Protein AF-A0A173XKR9-F1 (afdb_monomer_lite)

Structure (mmCIF, N/CA/C/O backbone):
data_AF-A0A173XKR9-F1
#
_entry.id   AF-A0A173XKR9-F1
#
loop_
_atom_site.group_PDB
_atom_site.id
_atom_site.type_symbol
_atom_site.label_atom_id
_atom_site.label_alt_id
_atom_site.label_comp_id
_atom_site.label_asym_id
_atom_site.label_entity_id
_atom_site.label_seq_id
_atom_site.pdbx_PDB_ins_code
_atom_site.Cartn_x
_atom_site.Cartn_y
_atom_site.Cartn_z
_atom_site.occupancy
_atom_site.B_iso_or_equiv
_atom_site.auth_seq_id
_atom_site.auth_comp_id
_atom_site.auth_asym_id
_atom_site.auth_atom_id
_atom_site.pdbx_PDB_model_num
ATOM 1 N N . MET A 1 1 ? 8.649 5.510 -41.076 1.00 36.22 1 MET A N 1
ATOM 2 C CA . MET A 1 1 ? 8.050 5.264 -39.753 1.00 36.22 1 MET A CA 1
ATOM 3 C C . MET A 1 1 ? 8.852 4.146 -39.130 1.00 36.22 1 MET A C 1
ATOM 5 O O . MET A 1 1 ? 8.769 3.023 -39.607 1.00 36.22 1 MET A O 1
ATOM 9 N N . MET A 1 2 ? 9.740 4.471 -38.193 1.00 31.41 2 MET A N 1
ATOM 10 C CA . MET A 1 2 ? 10.302 3.450 -37.314 1.00 31.41 2 MET A CA 1
ATOM 11 C C . MET A 1 2 ? 9.178 3.119 -36.336 1.00 31.41 2 MET A C 1
ATOM 13 O O . MET A 1 2 ? 8.711 4.015 -35.643 1.00 31.41 2 MET A O 1
ATOM 17 N N . ASN A 1 3 ? 8.674 1.884 -36.367 1.00 40.78 3 ASN A N 1
ATOM 18 C CA . ASN A 1 3 ? 7.886 1.379 -35.250 1.00 40.78 3 ASN A CA 1
ATOM 19 C C . ASN A 1 3 ? 8.859 1.315 -34.075 1.00 40.78 3 ASN A C 1
ATOM 21 O O . ASN A 1 3 ? 9.697 0.413 -34.029 1.00 40.78 3 ASN A O 1
ATOM 25 N N . GLU A 1 4 ? 8.803 2.293 -33.178 1.00 40.09 4 GLU A N 1
ATOM 26 C CA . GLU A 1 4 ? 9.349 2.098 -31.844 1.00 40.09 4 GLU A CA 1
ATOM 27 C C . GLU A 1 4 ? 8.566 0.939 -31.233 1.00 40.09 4 GLU A C 1
ATOM 29 O O . GLU A 1 4 ? 7.355 1.009 -31.030 1.00 40.09 4 GLU A O 1
ATOM 34 N N . VAL A 1 5 ? 9.245 -0.190 -31.048 1.00 48.03 5 VAL A N 1
ATOM 35 C CA . VAL A 1 5 ? 8.707 -1.286 -30.254 1.00 48.03 5 VAL A CA 1
ATOM 36 C C . VAL A 1 5 ? 8.812 -0.818 -28.810 1.00 48.03 5 VAL A C 1
ATOM 38 O O . VAL A 1 5 ? 9.852 -0.992 -28.179 1.00 48.03 5 VAL A O 1
ATOM 41 N N . VAL A 1 6 ? 7.765 -0.161 -28.313 1.00 56.44 6 VAL A N 1
ATOM 42 C CA . VAL A 1 6 ? 7.640 0.144 -26.887 1.00 56.44 6 VAL A CA 1
ATOM 43 C C . VAL A 1 6 ? 7.375 -1.186 -26.187 1.00 56.44 6 VAL A C 1
ATOM 45 O O . VAL A 1 6 ? 6.315 -1.792 -26.340 1.00 56.44 6 VAL A O 1
ATOM 48 N N . MET A 1 7 ? 8.393 -1.707 -25.509 1.00 62.84 7 MET A N 1
ATOM 49 C CA . MET A 1 7 ? 8.281 -2.918 -24.703 1.00 62.84 7 MET A CA 1
ATOM 50 C C . MET A 1 7 ? 7.601 -2.551 -23.381 1.00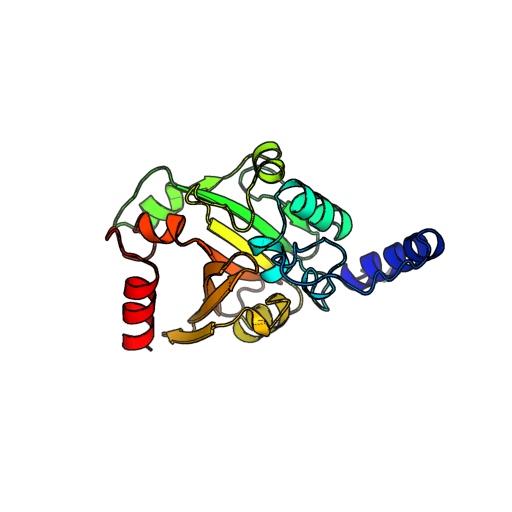 62.84 7 MET A C 1
ATOM 52 O O . MET A 1 7 ? 8.060 -1.642 -22.699 1.00 62.84 7 MET A O 1
ATOM 56 N N . SER A 1 8 ? 6.519 -3.249 -23.022 1.00 71.12 8 SER A N 1
ATOM 57 C CA . SER A 1 8 ? 5.878 -3.092 -21.706 1.00 71.12 8 SER A CA 1
ATOM 58 C C . SER A 1 8 ? 6.866 -3.425 -20.582 1.00 71.12 8 SER A C 1
ATOM 60 O O . SER A 1 8 ? 7.687 -4.335 -20.742 1.00 71.12 8 SER A O 1
ATOM 62 N N . ARG A 1 9 ? 6.763 -2.740 -19.433 1.00 79.25 9 ARG A N 1
ATOM 63 C CA . ARG A 1 9 ? 7.584 -3.017 -18.245 1.00 79.25 9 ARG A CA 1
ATOM 64 C C . ARG A 1 9 ? 7.489 -4.477 -17.815 1.00 79.25 9 ARG A C 1
ATOM 66 O O . ARG A 1 9 ? 8.519 -5.090 -17.563 1.00 79.25 9 ARG A O 1
ATOM 73 N N . ALA A 1 10 ? 6.299 -5.075 -17.856 1.00 74.38 10 ALA A N 1
ATOM 74 C CA . ALA A 1 10 ? 6.118 -6.498 -17.576 1.00 74.38 10 ALA A CA 1
ATOM 75 C C . ALA A 1 10 ? 6.938 -7.391 -18.526 1.00 74.38 10 ALA A C 1
ATOM 77 O O . ALA A 1 10 ? 7.599 -8.334 -18.093 1.00 74.38 10 ALA A O 1
ATOM 78 N N . ALA A 1 11 ? 6.972 -7.058 -19.821 1.00 69.12 11 ALA A N 1
ATOM 79 C CA . ALA A 1 11 ? 7.781 -7.781 -20.801 1.00 69.12 11 ALA A CA 1
ATOM 80 C C . ALA A 1 11 ? 9.292 -7.555 -20.597 1.00 69.12 11 ALA A C 1
ATOM 82 O O . ALA A 1 11 ? 10.078 -8.491 -20.763 1.00 69.12 11 ALA A O 1
ATOM 83 N N . PHE A 1 12 ? 9.698 -6.345 -20.202 1.00 73.38 12 PHE A N 1
ATOM 84 C CA . PHE A 1 12 ? 11.085 -6.014 -19.872 1.00 73.38 12 PHE A CA 1
ATOM 85 C C . PHE A 1 12 ? 11.568 -6.757 -18.618 1.00 73.38 12 PHE A C 1
ATOM 87 O O . PHE A 1 12 ? 12.592 -7.440 -18.672 1.00 73.38 12 PHE A O 1
ATOM 94 N N . VAL A 1 13 ? 10.804 -6.702 -17.523 1.00 71.38 13 VAL A N 1
ATOM 95 C CA . VAL A 1 13 ? 11.096 -7.402 -16.263 1.00 71.38 13 VAL A CA 1
ATOM 96 C C . VAL A 1 13 ? 11.124 -8.911 -16.483 1.00 71.38 13 VAL A C 1
ATOM 98 O O . VAL A 1 13 ? 12.066 -9.570 -16.047 1.00 71.38 13 VAL A O 1
ATOM 101 N N . ALA A 1 14 ? 10.154 -9.476 -17.208 1.00 67.88 14 ALA A N 1
ATOM 102 C CA . ALA A 1 14 ? 10.160 -10.900 -17.535 1.00 67.88 14 ALA A CA 1
ATOM 103 C C . ALA A 1 14 ? 11.400 -11.287 -18.365 1.00 67.88 14 ALA A C 1
ATOM 105 O O . ALA A 1 14 ? 12.027 -12.315 -18.102 1.00 67.88 14 ALA A O 1
ATOM 106 N N . GLY A 1 15 ? 11.804 -10.447 -19.326 1.00 57.34 15 GLY A N 1
ATOM 107 C CA . GLY A 1 15 ? 13.015 -10.640 -20.127 1.00 57.34 15 GLY A CA 1
ATOM 108 C C . GLY A 1 15 ? 14.312 -10.571 -19.310 1.00 57.34 15 GLY A C 1
ATOM 109 O O . GLY A 1 15 ? 15.216 -11.381 -19.526 1.00 57.34 15 GLY A O 1
ATOM 110 N N . ALA A 1 16 ? 14.393 -9.657 -18.339 1.00 58.75 16 ALA A N 1
ATOM 111 C CA . ALA A 1 16 ? 15.520 -9.535 -17.414 1.00 58.75 16 ALA A CA 1
ATOM 112 C C . ALA A 1 16 ? 15.564 -10.690 -16.392 1.00 58.75 16 ALA A C 1
ATOM 114 O O . ALA A 1 16 ? 16.631 -11.250 -16.124 1.00 58.75 16 ALA A O 1
ATOM 115 N N . GLY A 1 17 ? 14.402 -11.110 -15.882 1.00 46.75 17 GLY A N 1
ATOM 116 C CA . GLY A 1 17 ? 14.249 -12.203 -14.921 1.00 46.75 17 GLY A CA 1
ATOM 117 C C . GLY A 1 17 ? 14.688 -13.562 -15.471 1.00 46.75 17 GLY A C 1
ATOM 118 O O . GLY A 1 17 ? 15.328 -14.336 -14.758 1.00 46.75 17 GLY A O 1
ATOM 119 N N . VAL A 1 18 ? 14.463 -13.833 -16.763 1.00 46.69 18 VAL A N 1
ATOM 120 C CA . VAL A 1 18 ? 14.951 -15.063 -17.422 1.00 46.69 18 VAL A CA 1
ATOM 121 C C . VAL A 1 18 ? 16.486 -15.142 -17.425 1.00 46.69 18 VAL A C 1
ATOM 123 O O . VAL A 1 18 ? 17.038 -16.240 -17.331 1.00 46.69 18 VAL A O 1
ATOM 126 N N . LEU A 1 19 ? 17.193 -14.007 -17.464 1.00 38.91 19 LEU A N 1
ATOM 127 C CA . LEU A 1 19 ? 18.658 -13.989 -17.391 1.00 38.91 19 LEU A CA 1
ATOM 128 C C . LEU A 1 19 ? 19.179 -14.211 -15.958 1.00 38.91 19 LEU A C 1
ATOM 130 O O . LEU A 1 19 ? 20.220 -14.842 -15.778 1.00 38.91 19 LEU A O 1
ATOM 134 N N . ALA A 1 20 ? 18.448 -13.744 -14.940 1.00 39.53 20 ALA A N 1
ATOM 135 C CA . ALA A 1 20 ? 18.814 -13.900 -13.529 1.00 39.53 20 ALA A CA 1
ATOM 136 C C . ALA A 1 20 ? 18.472 -15.296 -12.963 1.00 39.53 20 ALA A C 1
ATOM 138 O O . ALA A 1 20 ? 19.262 -15.874 -12.209 1.00 39.53 20 ALA A O 1
ATOM 139 N N . CYS A 1 21 ? 17.352 -15.901 -13.380 1.00 35.34 21 CYS A N 1
ATOM 140 C CA . CYS A 1 21 ? 16.956 -17.254 -12.963 1.00 35.34 21 CYS A CA 1
ATOM 141 C C . CYS A 1 21 ? 17.904 -18.362 -13.457 1.00 35.34 21 CYS A C 1
ATOM 143 O O . CYS A 1 21 ? 17.899 -19.455 -12.898 1.00 35.34 21 CYS A O 1
ATOM 145 N N . ALA A 1 22 ? 18.756 -18.098 -14.454 1.00 37.00 22 ALA A N 1
ATOM 146 C CA . ALA A 1 22 ? 19.793 -19.041 -14.877 1.00 37.00 22 ALA A CA 1
ATOM 147 C C . ALA A 1 22 ? 20.989 -19.129 -13.898 1.00 37.00 22 ALA A C 1
ATOM 149 O O . ALA A 1 22 ? 21.800 -20.047 -14.020 1.00 37.00 22 ALA A O 1
ATOM 150 N N . LEU A 1 23 ? 21.108 -18.209 -12.927 1.00 41.97 23 LEU A N 1
ATOM 151 C CA . LEU A 1 23 ? 22.227 -18.144 -11.971 1.00 41.97 23 LEU A CA 1
ATOM 152 C C . LEU A 1 23 ? 21.828 -18.437 -10.514 1.00 41.97 23 LEU A C 1
ATOM 154 O O . LEU A 1 23 ? 22.684 -18.835 -9.723 1.00 41.97 23 LEU A O 1
ATOM 158 N N . ALA A 1 24 ? 20.551 -18.295 -10.151 1.00 40.56 24 ALA A N 1
ATOM 159 C CA . ALA A 1 24 ? 20.056 -18.605 -8.812 1.00 40.56 24 ALA A CA 1
ATOM 160 C C . ALA A 1 24 ? 19.523 -20.045 -8.756 1.00 40.56 24 ALA A C 1
ATOM 162 O O . ALA A 1 24 ? 18.395 -20.335 -9.151 1.00 40.56 24 ALA A O 1
ATOM 163 N N . GLY A 1 25 ? 20.364 -20.968 -8.284 1.00 30.12 25 GLY A N 1
ATOM 164 C CA . GLY A 1 25 ? 19.987 -22.358 -8.057 1.00 30.12 25 GLY A CA 1
ATOM 165 C C . GLY A 1 25 ? 18.738 -22.481 -7.181 1.00 30.12 25 GLY A C 1
ATOM 166 O O . GLY A 1 25 ? 18.627 -21.851 -6.132 1.00 30.12 25 GLY A O 1
ATOM 167 N N . CYS A 1 26 ? 17.805 -23.325 -7.617 1.00 39.50 26 CYS A N 1
ATOM 168 C CA . CYS A 1 26 ? 16.636 -23.715 -6.848 1.00 39.50 26 CYS A CA 1
ATOM 169 C C . CYS A 1 26 ? 17.058 -24.299 -5.491 1.00 39.50 26 CYS A C 1
ATOM 171 O O . CYS A 1 26 ? 17.612 -25.396 -5.429 1.00 39.50 26 CYS A O 1
ATOM 173 N N . SER A 1 27 ? 16.719 -23.624 -4.398 1.00 40.25 27 SER A N 1
ATOM 174 C CA . SER A 1 27 ? 16.631 -24.253 -3.081 1.00 40.25 27 SER A CA 1
ATOM 175 C C . SER A 1 27 ? 15.276 -23.929 -2.466 1.00 40.25 27 SER A C 1
ATOM 177 O O . SER A 1 27 ? 15.125 -22.972 -1.711 1.00 40.25 27 SER A O 1
ATOM 179 N N . GLY A 1 28 ? 14.279 -24.738 -2.826 1.00 38.25 28 GLY A N 1
ATOM 180 C CA . GLY A 1 28 ? 13.022 -24.817 -2.095 1.00 38.25 28 GLY A CA 1
ATOM 181 C C . GLY A 1 28 ? 13.279 -25.373 -0.695 1.00 38.25 28 GLY A C 1
ATOM 182 O O . GLY A 1 28 ? 13.688 -26.524 -0.546 1.00 38.25 28 GLY A O 1
ATOM 183 N N . GLY A 1 29 ? 13.054 -24.547 0.323 1.00 31.34 29 GLY A N 1
ATOM 184 C CA . GLY A 1 29 ? 13.022 -24.955 1.722 1.00 31.34 29 GLY A CA 1
ATOM 185 C C . GLY A 1 29 ? 11.590 -25.248 2.156 1.00 31.34 29 GLY A C 1
ATOM 186 O O . GLY A 1 29 ? 10.835 -24.336 2.471 1.00 31.34 29 GLY A O 1
ATOM 187 N N . LEU A 1 30 ? 11.222 -26.528 2.182 1.00 48.66 30 LEU A N 1
ATOM 188 C CA . LEU A 1 30 ? 10.079 -27.027 2.943 1.00 48.66 30 LEU A CA 1
ATOM 189 C C . LEU A 1 30 ? 10.446 -27.059 4.437 1.00 48.66 30 LEU A C 1
ATOM 191 O O . LEU A 1 30 ? 11.377 -27.769 4.813 1.00 48.66 30 LEU A O 1
ATOM 195 N N . GLY A 1 31 ? 9.655 -26.391 5.283 1.00 33.03 31 GLY A N 1
ATOM 196 C CA . GLY A 1 31 ? 9.443 -26.801 6.678 1.00 33.03 31 GLY A CA 1
ATOM 197 C C . GLY A 1 31 ? 9.739 -25.766 7.768 1.00 33.03 31 GLY A C 1
ATOM 198 O O . GLY A 1 31 ? 10.824 -25.200 7.828 1.00 33.03 31 GLY A O 1
ATOM 199 N N . GLY A 1 32 ? 8.795 -25.623 8.707 1.00 32.22 32 GLY A N 1
ATOM 200 C CA . GLY A 1 32 ? 9.049 -25.053 10.035 1.00 32.22 32 GLY A CA 1
ATOM 201 C C . GLY A 1 32 ? 7.826 -24.399 10.674 1.00 32.22 32 GLY A C 1
ATOM 202 O O . GLY A 1 32 ? 7.358 -23.375 10.206 1.00 32.22 32 GLY A O 1
ATOM 203 N N . ALA A 1 33 ? 7.304 -25.000 11.741 1.00 41.78 33 ALA A N 1
ATOM 204 C CA . ALA A 1 33 ? 6.083 -24.607 12.433 1.00 41.78 33 ALA A CA 1
ATOM 205 C C . ALA A 1 33 ? 6.243 -23.353 13.321 1.00 41.78 33 ALA A C 1
ATOM 207 O O . ALA A 1 33 ? 7.245 -23.210 14.016 1.00 41.78 33 ALA A O 1
ATOM 208 N N . GLY A 1 34 ? 5.195 -22.522 13.375 1.00 39.72 34 GLY A N 1
ATOM 209 C CA . GLY A 1 34 ? 4.884 -21.655 14.522 1.00 39.72 34 GLY A CA 1
ATOM 210 C C . GLY A 1 34 ? 5.524 -20.263 14.586 1.00 39.72 34 GLY A C 1
ATOM 211 O O . GLY A 1 34 ? 5.301 -19.575 15.577 1.00 39.72 34 GLY A O 1
ATOM 212 N N . GLY A 1 35 ? 6.277 -19.832 13.573 1.00 48.00 35 GLY A N 1
ATOM 213 C CA . GLY A 1 35 ? 6.663 -18.425 13.401 1.00 48.00 35 GLY A CA 1
ATOM 214 C C . GLY A 1 35 ? 5.754 -17.752 12.376 1.00 48.00 35 GLY A C 1
ATOM 215 O O . GLY A 1 35 ? 5.395 -18.393 11.387 1.00 48.00 35 GLY A O 1
ATOM 216 N N . ALA A 1 36 ? 5.367 -16.492 12.598 1.00 60.56 36 ALA A N 1
ATOM 217 C CA . ALA A 1 36 ? 4.697 -15.710 11.561 1.00 60.56 36 ALA A CA 1
ATOM 218 C C . ALA A 1 36 ? 5.574 -15.723 10.297 1.00 60.56 36 ALA A C 1
ATOM 220 O O . ALA A 1 36 ? 6.790 -15.525 10.375 1.00 60.56 36 ALA A O 1
ATOM 221 N N . LYS A 1 37 ? 4.980 -16.046 9.144 1.00 79.31 37 LYS A N 1
ATOM 222 C CA . LYS A 1 37 ? 5.697 -16.051 7.866 1.00 79.31 37 LYS A CA 1
ATOM 223 C C . LYS A 1 37 ? 6.196 -14.622 7.623 1.00 79.31 37 LYS A C 1
ATOM 225 O O . LYS A 1 37 ? 5.374 -13.723 7.524 1.00 79.31 37 LYS A O 1
ATOM 230 N N . LYS A 1 38 ? 7.513 -14.405 7.522 1.00 88.12 38 LYS A N 1
ATOM 231 C CA . LYS A 1 38 ? 8.052 -13.123 7.038 1.00 88.12 38 LYS A CA 1
ATOM 232 C C . LYS A 1 38 ? 7.908 -13.091 5.514 1.00 88.12 38 LYS A C 1
ATOM 234 O O . LYS A 1 38 ? 8.288 -14.067 4.860 1.00 88.12 38 LYS A O 1
ATOM 239 N N . ALA A 1 39 ? 7.361 -12.010 4.964 1.00 93.38 39 ALA A N 1
ATOM 240 C CA . ALA A 1 39 ? 7.338 -11.818 3.519 1.00 93.38 39 ALA A CA 1
ATOM 241 C C . ALA A 1 39 ? 8.756 -11.592 2.981 1.00 93.38 39 ALA A C 1
ATOM 243 O O . ALA A 1 39 ? 9.650 -11.130 3.690 1.00 93.38 39 ALA A O 1
ATOM 244 N N . THR A 1 40 ? 8.967 -11.940 1.716 1.00 95.06 40 THR A N 1
ATOM 245 C CA . THR A 1 40 ? 10.222 -11.655 1.011 1.00 95.06 40 THR A CA 1
ATOM 246 C C . THR A 1 40 ? 9.906 -11.198 -0.402 1.00 95.06 40 THR A C 1
ATOM 248 O O . THR A 1 40 ? 8.883 -11.590 -0.953 1.00 95.06 40 THR A O 1
ATOM 251 N N . THR A 1 41 ? 10.814 -10.464 -1.046 1.00 95.06 41 THR A N 1
ATOM 252 C CA . THR A 1 41 ? 10.632 -10.017 -2.445 1.00 95.06 41 THR A CA 1
ATOM 253 C C . THR A 1 41 ? 10.475 -11.157 -3.462 1.00 95.06 41 THR A C 1
ATOM 255 O O . THR A 1 41 ? 10.277 -10.893 -4.641 1.00 95.06 41 THR A O 1
ATOM 258 N N . ALA A 1 42 ? 10.688 -12.411 -3.051 1.00 92.94 42 ALA A N 1
ATOM 259 C CA . ALA A 1 42 ? 10.501 -13.595 -3.885 1.00 92.94 42 ALA A CA 1
ATOM 260 C C . ALA A 1 42 ? 9.083 -14.181 -3.778 1.00 92.94 42 ALA A C 1
ATOM 262 O O . ALA A 1 42 ? 8.754 -15.102 -4.527 1.00 92.94 42 ALA A O 1
ATOM 263 N N . ASP A 1 43 ? 8.254 -13.693 -2.849 1.00 94.19 43 ASP A N 1
ATOM 264 C CA . ASP A 1 43 ? 6.851 -14.084 -2.778 1.00 94.19 43 ASP A CA 1
ATOM 265 C C . ASP A 1 43 ? 6.141 -13.647 -4.065 1.00 94.19 43 ASP A C 1
ATOM 267 O O . ASP A 1 43 ? 6.190 -12.482 -4.453 1.00 94.19 43 ASP A O 1
ATOM 271 N N . ALA A 1 44 ? 5.429 -14.579 -4.704 1.00 94.19 44 ALA A N 1
ATOM 272 C CA . ALA A 1 44 ? 4.658 -14.290 -5.916 1.00 94.19 44 ALA A CA 1
ATOM 273 C C . ALA A 1 44 ? 3.591 -13.205 -5.693 1.00 94.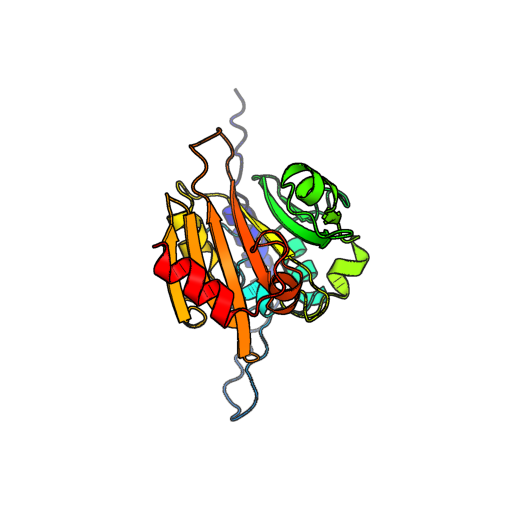19 44 ALA A C 1
ATOM 275 O O . ALA A 1 44 ? 3.221 -12.512 -6.627 1.00 94.19 44 ALA A O 1
ATOM 276 N N . ALA A 1 45 ? 3.137 -13.036 -4.449 1.00 96.88 45 ALA A N 1
ATOM 277 C CA . ALA A 1 45 ? 2.181 -12.008 -4.071 1.00 96.88 45 ALA A CA 1
ATOM 278 C C . ALA A 1 45 ? 2.764 -10.586 -4.097 1.00 96.88 45 ALA A C 1
ATOM 280 O O . ALA A 1 45 ? 1.994 -9.643 -3.990 1.00 96.88 45 ALA A O 1
ATOM 281 N N . CYS A 1 46 ? 4.086 -10.394 -4.207 1.00 97.62 46 CYS A N 1
ATOM 282 C CA . CYS A 1 46 ? 4.706 -9.065 -4.159 1.00 97.62 46 CYS A CA 1
ATOM 283 C C . CYS A 1 46 ? 4.587 -8.255 -5.460 1.00 97.62 46 CYS A C 1
ATOM 285 O O . CYS A 1 46 ? 4.830 -7.048 -5.438 1.00 97.62 46 CYS A O 1
ATOM 287 N N . VAL A 1 47 ? 4.270 -8.905 -6.581 1.00 96.62 47 VAL A N 1
ATOM 288 C CA . VAL A 1 47 ? 4.209 -8.282 -7.909 1.00 96.62 47 VAL A CA 1
ATOM 289 C C . VAL A 1 47 ? 3.001 -8.831 -8.659 1.00 96.62 47 VAL A C 1
ATOM 291 O O . VAL A 1 47 ? 2.785 -10.041 -8.647 1.00 96.62 47 VAL A O 1
ATOM 294 N N . ASP A 1 48 ? 2.220 -7.962 -9.296 1.00 95.25 48 ASP A N 1
ATOM 295 C CA . ASP A 1 48 ? 1.059 -8.373 -10.090 1.00 95.25 48 ASP A CA 1
ATOM 296 C C . ASP A 1 48 ? 1.429 -8.778 -11.534 1.00 95.25 48 ASP A C 1
ATOM 298 O O . ASP A 1 48 ? 2.583 -8.698 -11.967 1.00 95.25 48 ASP A O 1
ATOM 302 N N . ASP A 1 49 ? 0.430 -9.202 -12.312 1.00 92.12 49 ASP A N 1
ATOM 303 C CA . ASP A 1 49 ? 0.615 -9.625 -13.709 1.00 92.12 49 ASP A CA 1
ATOM 304 C C . ASP A 1 49 ? 1.105 -8.489 -14.639 1.00 92.12 49 ASP A C 1
ATOM 306 O O . ASP A 1 49 ? 1.656 -8.755 -15.711 1.00 92.12 49 ASP A O 1
ATOM 310 N N . ASN A 1 50 ? 0.944 -7.229 -14.223 1.00 91.81 50 ASN A N 1
ATOM 311 C CA . ASN A 1 50 ? 1.389 -6.024 -14.924 1.00 91.81 50 ASN A CA 1
ATOM 312 C C . ASN A 1 50 ? 2.752 -5.512 -14.409 1.00 91.81 50 ASN A C 1
ATOM 314 O O . ASN A 1 50 ? 3.211 -4.438 -14.806 1.00 91.81 50 ASN A O 1
ATOM 318 N N . ALA A 1 51 ? 3.434 -6.295 -13.568 1.00 93.12 51 ALA A N 1
ATOM 319 C CA . ALA A 1 51 ? 4.691 -5.944 -12.917 1.00 93.12 51 ALA A CA 1
ATOM 320 C C . ALA A 1 51 ? 4.610 -4.725 -11.979 1.00 93.12 51 ALA A C 1
ATOM 322 O O . ALA A 1 51 ? 5.630 -4.082 -11.723 1.00 93.12 51 ALA A O 1
ATOM 323 N N . ASN A 1 52 ? 3.421 -4.389 -11.472 1.00 95.56 52 ASN A N 1
ATOM 324 C CA . ASN A 1 52 ? 3.277 -3.424 -10.386 1.00 95.56 52 ASN A CA 1
ATOM 325 C C . ASN A 1 52 ? 3.659 -4.077 -9.055 1.00 95.56 52 ASN A C 1
ATOM 327 O O . ASN A 1 52 ? 3.380 -5.257 -8.826 1.00 95.56 52 ASN A O 1
ATOM 331 N N . VAL A 1 53 ? 4.256 -3.300 -8.151 1.00 97.19 53 VAL A N 1
ATOM 332 C CA . VAL A 1 53 ? 4.353 -3.685 -6.734 1.00 97.19 53 VAL A CA 1
ATOM 333 C C . VAL A 1 53 ? 2.942 -3.748 -6.141 1.00 97.19 53 VAL A C 1
ATOM 335 O O . VAL A 1 53 ? 2.093 -2.936 -6.490 1.00 97.19 53 VAL A O 1
ATOM 338 N N . THR A 1 54 ? 2.673 -4.721 -5.271 1.00 98.00 54 THR A N 1
ATOM 339 C CA . THR A 1 54 ? 1.330 -4.972 -4.717 1.00 98.00 54 THR A CA 1
ATOM 340 C C . THR A 1 54 ? 1.129 -4.385 -3.319 1.00 98.00 54 THR A C 1
ATOM 342 O O . THR A 1 54 ? 2.085 -4.098 -2.595 1.00 98.00 54 THR A O 1
ATOM 345 N N . VAL A 1 55 ? -0.129 -4.323 -2.876 1.00 98.00 55 VAL A N 1
ATOM 346 C CA . VAL A 1 55 ? -0.504 -4.036 -1.482 1.00 98.00 55 VAL A CA 1
ATOM 347 C C . VAL A 1 55 ? 0.143 -5.042 -0.526 1.00 98.00 55 VAL A C 1
ATOM 349 O O . VAL A 1 55 ? 0.689 -4.642 0.499 1.00 98.00 55 VAL A O 1
ATOM 352 N N . TYR A 1 56 ? 0.158 -6.338 -0.871 1.00 98.25 56 TYR A N 1
ATOM 353 C CA . TYR A 1 56 ? 0.847 -7.358 -0.071 1.00 98.25 56 TYR A CA 1
ATOM 354 C C . TYR A 1 56 ? 2.328 -7.017 0.147 1.00 98.25 56 TYR A C 1
ATOM 356 O O . TYR A 1 56 ? 2.821 -7.182 1.262 1.00 98.25 56 TYR A O 1
ATOM 364 N N . ALA A 1 57 ? 3.044 -6.550 -0.881 1.00 98.12 57 ALA A N 1
ATOM 365 C CA . ALA A 1 57 ? 4.433 -6.126 -0.724 1.00 98.12 57 ALA A CA 1
ATOM 366 C C . ALA A 1 57 ? 4.547 -4.911 0.202 1.00 98.12 57 ALA A C 1
ATOM 368 O O . ALA A 1 57 ? 5.338 -4.949 1.142 1.00 98.12 57 ALA A O 1
ATOM 369 N N . ALA A 1 58 ? 3.734 -3.877 -0.031 1.00 97.50 58 ALA A N 1
ATOM 370 C CA . ALA A 1 58 ? 3.783 -2.629 0.725 1.00 97.50 58 ALA A CA 1
ATOM 371 C C . ALA A 1 58 ? 3.546 -2.828 2.232 1.00 97.50 58 ALA A C 1
ATOM 373 O O . ALA A 1 58 ? 4.220 -2.196 3.041 1.00 97.50 58 ALA A O 1
ATOM 374 N N . ILE A 1 59 ? 2.632 -3.726 2.621 1.00 97.19 59 ILE A N 1
ATOM 375 C CA . ILE A 1 59 ? 2.286 -3.933 4.039 1.00 97.19 59 ILE A CA 1
ATOM 376 C C . ILE A 1 59 ? 3.135 -4.995 4.752 1.00 97.19 59 ILE A C 1
ATOM 378 O O . ILE A 1 59 ? 3.070 -5.084 5.972 1.00 97.19 59 ILE A O 1
ATOM 382 N N . ASN A 1 60 ? 3.897 -5.831 4.032 1.00 97.31 60 ASN A N 1
ATOM 383 C CA . ASN A 1 60 ? 4.629 -6.951 4.648 1.00 97.31 60 ASN A CA 1
ATOM 384 C C . ASN A 1 60 ? 6.153 -6.914 4.464 1.00 97.31 60 ASN A C 1
ATOM 386 O O . ASN A 1 60 ? 6.854 -7.619 5.195 1.00 97.31 60 ASN A O 1
ATOM 390 N N . LEU A 1 61 ? 6.677 -6.182 3.479 1.00 97.25 61 LEU A N 1
ATOM 391 C CA . LEU A 1 61 ? 8.121 -6.019 3.312 1.00 97.25 61 LEU A CA 1
ATOM 392 C C . LEU A 1 61 ? 8.625 -4.880 4.192 1.00 97.25 61 LEU A C 1
ATOM 394 O O . LEU A 1 61 ? 7.960 -3.858 4.321 1.00 97.25 61 LEU A O 1
ATOM 398 N N . ASP A 1 62 ? 9.819 -5.054 4.755 1.00 95.38 62 ASP A N 1
ATOM 399 C CA . ASP A 1 62 ? 10.557 -3.922 5.312 1.00 95.38 62 ASP A CA 1
ATOM 400 C C . ASP A 1 62 ? 11.014 -2.975 4.189 1.00 95.38 62 ASP A C 1
ATOM 402 O O . ASP A 1 62 ? 11.074 -3.353 3.014 1.00 95.38 62 ASP A O 1
ATOM 406 N N . GLY A 1 63 ? 11.319 -1.732 4.553 1.00 95.69 63 GLY A N 1
ATOM 407 C CA . GLY A 1 63 ? 11.635 -0.650 3.629 1.00 95.69 63 GLY A CA 1
ATOM 408 C C . GLY A 1 63 ? 12.775 -0.981 2.671 1.00 95.69 63 GLY A C 1
ATOM 409 O O . GLY A 1 63 ? 12.658 -0.796 1.459 1.00 95.69 63 GLY A O 1
ATOM 410 N N . ALA A 1 64 ? 13.855 -1.571 3.185 1.00 96.50 64 ALA A N 1
ATOM 411 C CA . ALA A 1 64 ? 14.988 -2.001 2.373 1.00 96.50 64 ALA A CA 1
ATOM 412 C C . ALA A 1 64 ? 14.596 -3.063 1.325 1.00 96.50 64 ALA A C 1
ATOM 414 O O . ALA A 1 64 ? 15.000 -2.966 0.160 1.00 96.50 64 ALA A O 1
ATOM 415 N N . ASP A 1 65 ? 13.797 -4.069 1.698 1.00 97.75 65 ASP A N 1
ATOM 416 C CA . ASP A 1 65 ? 13.297 -5.067 0.751 1.00 97.75 65 ASP A CA 1
ATOM 417 C C . ASP A 1 65 ? 12.269 -4.486 -0.231 1.00 97.75 65 ASP A C 1
ATOM 419 O O . ASP A 1 65 ? 12.282 -4.863 -1.408 1.00 97.75 65 ASP A O 1
ATOM 423 N N . LEU A 1 66 ? 11.428 -3.542 0.199 1.00 97.81 66 LEU A N 1
ATOM 424 C CA . LEU A 1 66 ? 10.485 -2.832 -0.666 1.00 97.81 66 LEU A CA 1
ATOM 425 C C . LEU A 1 66 ? 11.220 -1.993 -1.723 1.00 97.81 66 LEU A C 1
ATOM 427 O O . LEU A 1 66 ? 10.943 -2.129 -2.914 1.00 97.81 66 LEU A O 1
ATOM 431 N N . VAL A 1 67 ? 12.219 -1.200 -1.326 1.00 97.69 67 VAL A N 1
ATOM 432 C CA . VAL A 1 67 ? 13.068 -0.416 -2.242 1.00 97.69 67 VAL A CA 1
ATOM 433 C C . VAL A 1 67 ? 13.826 -1.329 -3.205 1.00 97.69 67 VAL A C 1
ATOM 435 O O . VAL A 1 67 ? 13.924 -1.048 -4.404 1.00 97.69 67 VAL A O 1
ATOM 438 N N . ARG A 1 68 ? 14.339 -2.465 -2.720 1.00 97.31 68 ARG A N 1
ATOM 439 C CA . ARG A 1 68 ? 14.989 -3.467 -3.573 1.00 97.31 68 ARG A CA 1
ATOM 440 C C . ARG A 1 68 ? 14.023 -4.049 -4.604 1.00 97.31 68 ARG A C 1
ATOM 442 O O . ARG A 1 68 ? 14.423 -4.245 -5.754 1.00 97.31 68 ARG A O 1
ATOM 449 N N . LEU A 1 69 ? 12.780 -4.326 -4.212 1.00 97.62 69 LEU A N 1
ATOM 450 C CA . LEU A 1 69 ? 11.737 -4.794 -5.120 1.00 97.62 69 LEU A CA 1
ATOM 451 C C . LEU A 1 69 ? 11.391 -3.731 -6.168 1.00 97.62 69 LEU A C 1
ATOM 453 O O . LEU A 1 69 ? 11.392 -4.055 -7.352 1.00 97.62 69 LEU A O 1
ATOM 457 N N . LEU A 1 70 ? 11.172 -2.480 -5.756 1.00 97.31 70 LEU A N 1
ATOM 458 C CA . LEU A 1 70 ? 10.893 -1.345 -6.644 1.00 97.31 70 LEU A CA 1
ATOM 459 C C . LEU A 1 70 ? 11.974 -1.211 -7.727 1.00 97.31 70 LEU A C 1
ATOM 461 O O . LEU A 1 70 ? 11.673 -1.250 -8.921 1.00 97.31 70 LEU A O 1
ATOM 465 N N . LYS A 1 71 ? 13.251 -1.181 -7.325 1.00 95.75 71 LYS A N 1
ATOM 466 C CA . LYS A 1 71 ? 14.395 -1.125 -8.254 1.00 95.75 71 LYS A CA 1
ATOM 467 C C . LYS A 1 71 ? 14.421 -2.330 -9.206 1.00 95.75 71 LYS A C 1
ATOM 469 O O . LYS A 1 71 ? 14.708 -2.176 -10.390 1.00 95.75 71 LYS A O 1
ATOM 474 N N . HIS A 1 72 ? 14.087 -3.530 -8.723 1.00 94.62 72 HIS A N 1
ATOM 475 C CA . HIS A 1 72 ? 13.995 -4.730 -9.566 1.00 94.62 72 HIS A CA 1
ATOM 476 C C . HIS A 1 72 ? 12.834 -4.672 -10.573 1.00 94.62 72 HIS A C 1
ATOM 478 O O . HIS A 1 72 ? 12.956 -5.197 -11.677 1.00 94.62 72 HIS A O 1
ATOM 484 N N . GLN A 1 73 ? 11.731 -4.012 -10.215 1.00 94.50 73 GLN A N 1
ATOM 485 C CA . GLN A 1 73 ? 10.599 -3.747 -11.104 1.00 94.50 73 GLN A CA 1
ATOM 486 C C . GLN A 1 73 ? 10.799 -2.493 -11.967 1.00 94.50 73 GLN A C 1
ATOM 488 O O . GLN A 1 73 ? 9.858 -2.042 -12.606 1.00 94.50 73 GLN A O 1
ATOM 493 N N . ASN A 1 74 ? 12.021 -1.949 -12.037 1.00 94.88 74 ASN A N 1
ATOM 494 C CA . ASN A 1 74 ? 12.366 -0.784 -12.853 1.00 94.88 74 ASN A CA 1
ATOM 495 C C . ASN A 1 74 ? 11.610 0.502 -12.454 1.00 94.88 74 ASN A C 1
ATOM 497 O O . ASN A 1 74 ? 11.278 1.323 -13.311 1.00 94.88 74 ASN A O 1
ATOM 501 N N . TYR A 1 75 ? 11.344 0.663 -11.157 1.00 96.00 75 TYR A N 1
ATOM 502 C CA . TYR A 1 75 ? 10.982 1.946 -10.565 1.00 96.00 75 TYR A CA 1
ATOM 503 C C . TYR A 1 75 ? 12.264 2.715 -10.242 1.00 96.00 75 TYR A C 1
ATOM 505 O O . TYR A 1 75 ? 13.245 2.148 -9.749 1.00 96.00 75 TYR A O 1
ATOM 513 N N . GLU A 1 76 ? 12.242 4.016 -10.484 1.00 97.06 76 GLU A N 1
ATOM 514 C CA . GLU A 1 76 ? 13.343 4.931 -10.214 1.00 97.06 76 GLU A CA 1
ATOM 515 C C . GLU A 1 76 ? 12.889 5.999 -9.223 1.00 97.06 76 GLU A C 1
ATOM 517 O O . GLU A 1 76 ? 11.723 6.389 -9.200 1.00 97.06 76 GLU A O 1
ATOM 522 N N . TRP A 1 77 ? 13.811 6.471 -8.388 1.00 97.25 77 TRP A N 1
ATOM 523 C CA . TRP A 1 77 ? 13.538 7.605 -7.515 1.00 97.25 77 TRP A CA 1
ATOM 524 C C . TRP A 1 77 ? 13.367 8.875 -8.356 1.00 97.25 77 TRP A C 1
ATOM 526 O O . TRP A 1 77 ? 14.283 9.259 -9.088 1.00 97.25 77 TRP A O 1
ATOM 536 N N . GLN A 1 78 ? 12.213 9.535 -8.246 1.00 95.38 78 GLN A N 1
ATOM 537 C CA . GLN A 1 78 ? 11.876 10.727 -9.038 1.00 95.38 78 GLN A CA 1
ATOM 538 C C . GLN A 1 78 ? 11.900 12.029 -8.224 1.00 95.38 78 GLN A C 1
ATOM 540 O O . GLN A 1 78 ? 11.741 13.116 -8.781 1.00 95.38 78 GLN A O 1
ATOM 545 N N . GLY A 1 79 ? 12.164 11.940 -6.919 1.00 93.75 79 GLY A N 1
ATOM 546 C CA . GLY A 1 79 ? 12.234 13.076 -6.003 1.00 93.75 79 GLY A CA 1
ATOM 547 C C . GLY A 1 79 ? 11.190 12.996 -4.897 1.00 93.75 79 GLY A C 1
ATOM 548 O O . GLY A 1 79 ? 10.219 12.255 -5.000 1.00 93.75 79 GLY A O 1
ATOM 549 N N . GLU A 1 80 ? 11.386 13.786 -3.841 1.00 90.81 80 GLU A N 1
ATOM 550 C CA . GLU A 1 80 ? 10.571 13.708 -2.622 1.00 90.81 80 GLU A CA 1
ATOM 551 C C . GLU A 1 80 ? 9.088 13.911 -2.907 1.00 90.81 80 GLU A C 1
ATOM 553 O O . GLU A 1 80 ? 8.290 13.158 -2.395 1.00 90.81 80 GLU A O 1
ATOM 558 N N . SER A 1 81 ? 8.698 14.841 -3.781 1.00 87.00 81 SER A N 1
ATOM 559 C CA . SER A 1 81 ? 7.282 15.104 -4.091 1.00 87.00 81 SER A CA 1
ATOM 560 C C . SER A 1 81 ? 6.600 14.058 -4.985 1.00 87.00 81 SER A C 1
ATOM 562 O O . SER A 1 81 ? 5.440 14.253 -5.331 1.00 87.00 81 SER A O 1
ATOM 564 N N . VAL A 1 82 ? 7.311 13.004 -5.401 1.00 88.44 82 VAL A N 1
ATOM 565 C CA . VAL A 1 82 ? 6.800 11.967 -6.320 1.00 88.44 82 VAL A CA 1
ATOM 566 C C . VAL A 1 82 ? 7.046 10.558 -5.775 1.00 88.44 82 VAL A C 1
ATOM 568 O O . VAL A 1 82 ? 6.196 9.687 -5.910 1.00 88.44 82 VAL A O 1
ATOM 571 N N . GLY A 1 83 ? 8.187 10.321 -5.127 1.00 95.50 83 GLY A N 1
ATOM 572 C CA . GLY A 1 83 ? 8.595 9.003 -4.650 1.00 95.50 83 GLY A CA 1
ATOM 573 C C . GLY A 1 83 ? 9.252 8.158 -5.743 1.00 95.50 83 GLY A C 1
ATOM 574 O O . GLY A 1 83 ? 10.007 8.662 -6.584 1.00 95.50 83 GLY A O 1
ATOM 575 N N . TYR A 1 84 ? 8.996 6.851 -5.708 1.00 97.44 84 TYR A N 1
ATOM 576 C CA . TYR A 1 84 ? 9.472 5.911 -6.719 1.00 97.44 84 TYR A CA 1
ATOM 577 C C . TYR A 1 84 ? 8.447 5.796 -7.842 1.00 97.44 84 TYR A C 1
ATOM 579 O O . TYR A 1 84 ? 7.316 5.401 -7.592 1.00 97.44 84 TYR A O 1
ATOM 587 N N . GLY A 1 85 ? 8.843 6.070 -9.081 1.00 94.94 85 GLY A N 1
ATOM 588 C CA . GLY A 1 85 ? 7.956 5.980 -10.240 1.00 94.94 85 GLY A CA 1
ATOM 589 C C . GLY A 1 85 ? 8.590 5.226 -11.400 1.00 94.94 85 GLY A C 1
ATOM 590 O O . GLY A 1 85 ? 9.814 5.112 -11.499 1.00 94.94 85 GLY A O 1
ATOM 591 N N . ALA A 1 86 ? 7.757 4.734 -12.303 1.00 92.19 86 ALA A N 1
ATOM 592 C CA . ALA A 1 86 ? 8.162 4.021 -13.502 1.00 92.19 86 ALA A CA 1
ATOM 593 C C . ALA A 1 86 ? 7.693 4.738 -14.776 1.00 92.19 86 ALA A C 1
ATOM 595 O O . ALA A 1 86 ? 6.916 5.686 -14.736 1.00 92.19 86 ALA A O 1
ATOM 596 N N . ALA A 1 87 ? 8.186 4.281 -15.928 1.00 86.44 87 ALA A N 1
ATOM 597 C CA . ALA A 1 87 ? 7.894 4.895 -17.226 1.00 86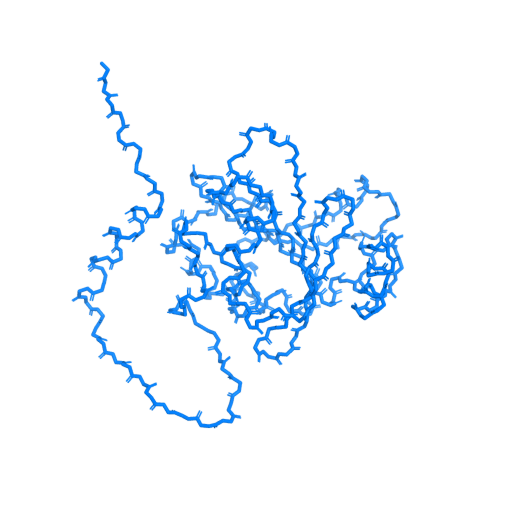.44 87 ALA A CA 1
ATOM 598 C C . ALA A 1 87 ? 6.445 4.698 -17.721 1.00 86.44 87 ALA A C 1
ATOM 600 O O . ALA A 1 87 ? 6.077 5.275 -18.738 1.00 86.44 87 ALA A O 1
ATOM 601 N N . ASP A 1 88 ? 5.669 3.842 -17.057 1.00 83.88 88 ASP A N 1
ATOM 602 C CA . ASP A 1 88 ? 4.260 3.537 -17.339 1.00 83.88 88 ASP A CA 1
ATOM 603 C C . ASP A 1 88 ? 3.311 4.144 -16.292 1.00 83.88 88 ASP A C 1
ATOM 605 O O . ASP A 1 88 ? 2.220 3.622 -16.073 1.00 83.88 88 ASP A O 1
ATOM 609 N N . ASP A 1 89 ? 3.764 5.210 -15.628 1.00 86.69 89 ASP A N 1
ATOM 610 C CA . ASP A 1 89 ? 3.060 5.965 -14.584 1.00 86.69 89 ASP A CA 1
ATOM 611 C C . ASP A 1 89 ? 2.738 5.174 -13.307 1.00 86.69 89 ASP A C 1
ATOM 613 O O . ASP A 1 89 ? 2.144 5.717 -12.378 1.00 86.69 89 ASP A O 1
ATOM 617 N N . ALA A 1 90 ? 3.171 3.913 -13.193 1.00 91.81 90 ALA A N 1
ATOM 618 C CA . ALA A 1 90 ? 3.080 3.226 -11.913 1.00 91.81 90 ALA A CA 1
ATOM 619 C C . ALA A 1 90 ? 4.058 3.852 -10.908 1.00 91.81 90 ALA A C 1
ATOM 621 O O . ALA A 1 90 ? 5.187 4.217 -11.255 1.00 91.81 90 ALA A O 1
ATOM 622 N N . GLY A 1 91 ? 3.658 3.908 -9.643 1.00 94.69 91 GLY A N 1
ATOM 623 C CA . GLY A 1 91 ? 4.413 4.605 -8.614 1.00 94.69 91 GLY A CA 1
ATOM 624 C C . GLY A 1 91 ? 4.143 4.092 -7.209 1.00 94.69 91 GLY A C 1
ATOM 625 O O . GLY A 1 91 ? 3.154 3.411 -6.954 1.00 94.69 91 GLY A O 1
ATOM 626 N N . LEU A 1 92 ? 5.060 4.408 -6.301 1.00 96.56 92 LEU A N 1
ATOM 627 C CA . LEU A 1 92 ? 4.904 4.239 -4.866 1.00 96.56 92 LEU A CA 1
ATOM 628 C C . LEU A 1 92 ? 5.382 5.515 -4.176 1.00 96.56 92 LEU A C 1
ATOM 630 O O . LEU A 1 92 ? 6.558 5.885 -4.259 1.00 96.56 92 LEU A O 1
ATOM 634 N N . PHE A 1 93 ? 4.451 6.149 -3.476 1.00 95.62 93 PHE A N 1
ATOM 635 C CA . PHE A 1 93 ? 4.638 7.407 -2.779 1.00 95.62 93 PHE A CA 1
ATOM 636 C C . PHE A 1 93 ? 4.226 7.266 -1.312 1.00 95.62 93 PHE A C 1
ATOM 638 O O . PHE A 1 93 ? 3.073 6.992 -1.002 1.00 95.62 93 PHE A O 1
ATOM 645 N N . ALA A 1 94 ? 5.172 7.447 -0.397 1.00 95.12 94 ALA A N 1
ATOM 646 C CA . ALA A 1 94 ? 4.959 7.425 1.043 1.00 95.12 94 ALA A CA 1
ATOM 647 C C . ALA A 1 94 ? 5.075 8.838 1.627 1.00 95.12 94 ALA A C 1
ATOM 649 O O . ALA A 1 94 ? 5.993 9.594 1.291 1.00 95.12 94 ALA A O 1
ATOM 650 N N . PHE A 1 95 ? 4.152 9.183 2.523 1.00 91.94 95 PHE A N 1
ATOM 651 C CA . PHE A 1 95 ? 4.075 10.503 3.148 1.00 91.94 95 PHE A CA 1
ATOM 652 C C . PHE A 1 95 ? 3.482 10.429 4.559 1.00 91.94 95 PHE A C 1
ATOM 654 O O . PHE A 1 95 ? 2.710 9.530 4.895 1.00 91.94 95 PHE A O 1
ATOM 661 N N . THR A 1 96 ? 3.837 11.416 5.377 1.00 88.94 96 THR A N 1
ATOM 662 C CA . THR A 1 96 ? 3.178 11.735 6.655 1.00 88.94 96 THR A CA 1
ATOM 663 C C . THR A 1 96 ? 2.432 13.066 6.523 1.00 88.94 96 THR A C 1
ATOM 665 O O . THR A 1 96 ? 2.383 13.642 5.436 1.00 88.94 96 THR A O 1
ATOM 668 N N . PHE A 1 97 ? 1.862 13.596 7.608 1.00 79.44 97 PHE A N 1
ATOM 669 C CA . PHE A 1 97 ? 1.258 14.932 7.615 1.00 79.44 97 PHE A CA 1
ATOM 670 C C . PHE A 1 97 ? 1.762 15.786 8.771 1.00 79.44 97 PHE A C 1
ATOM 672 O O . PHE A 1 97 ? 1.978 15.316 9.886 1.00 79.44 97 PHE A O 1
ATOM 679 N N . SER A 1 98 ? 1.898 17.085 8.509 1.00 71.75 98 SER A N 1
ATOM 680 C CA . SER A 1 98 ? 2.328 18.073 9.505 1.00 71.75 98 SER A CA 1
ATOM 681 C C . SER A 1 98 ? 1.193 18.595 10.387 1.00 71.75 98 SER A C 1
ATOM 683 O O . SER A 1 98 ? 1.457 19.131 11.468 1.00 71.75 98 SER A O 1
ATOM 685 N N . LYS A 1 99 ? -0.059 18.517 9.915 1.00 68.19 99 LYS A N 1
ATOM 686 C CA . LYS A 1 99 ? -1.236 19.105 10.566 1.00 68.19 99 LYS A CA 1
ATOM 687 C C . LYS A 1 99 ? -2.507 18.336 10.232 1.00 68.19 99 LYS A C 1
ATOM 689 O O . LYS A 1 99 ? -2.688 17.909 9.095 1.00 68.19 99 LYS A O 1
ATOM 694 N N . ILE A 1 100 ? -3.398 18.282 11.215 1.00 69.50 100 ILE A N 1
ATOM 695 C CA . ILE A 1 100 ? -4.781 17.826 11.080 1.00 69.50 100 ILE A CA 1
ATOM 696 C C . ILE A 1 100 ? -5.645 19.070 10.848 1.00 69.50 100 ILE A C 1
ATOM 698 O O . ILE A 1 100 ? -5.523 20.042 11.598 1.00 69.50 100 ILE A O 1
ATOM 702 N N . SER A 1 101 ? -6.480 19.047 9.814 1.00 64.56 101 SER A N 1
ATOM 703 C CA . SER A 1 101 ? -7.463 20.086 9.500 1.00 64.56 101 SER A CA 1
ATOM 704 C C . SER A 1 101 ? -8.765 19.413 9.066 1.00 64.56 101 SER A C 1
ATOM 706 O O . SER A 1 101 ? -8.734 18.292 8.565 1.00 64.56 101 SER A O 1
ATOM 708 N N . ASP A 1 102 ? -9.905 20.058 9.294 1.00 66.94 102 ASP A N 1
ATOM 709 C CA . ASP A 1 102 ? -11.188 19.682 8.689 1.00 66.94 102 ASP A CA 1
ATOM 710 C C . ASP A 1 102 ? -11.335 20.256 7.266 1.00 66.94 102 ASP A C 1
ATOM 712 O O . ASP A 1 102 ? -12.250 19.883 6.531 1.00 66.94 102 ASP A O 1
ATOM 716 N N . ASP A 1 103 ? -10.406 21.127 6.860 1.00 70.12 103 ASP A N 1
ATOM 717 C CA . ASP A 1 103 ? -10.267 21.635 5.501 1.00 70.12 103 ASP A CA 1
ATOM 718 C C . ASP A 1 103 ? -9.400 20.686 4.651 1.00 70.12 103 ASP A C 1
ATOM 720 O O . ASP A 1 103 ? -8.203 20.502 4.896 1.00 70.12 103 ASP A O 1
ATOM 724 N N . VAL A 1 104 ? -10.019 20.089 3.629 1.00 64.25 104 VAL A N 1
ATOM 725 C CA . VAL A 1 104 ? -9.385 19.132 2.707 1.00 64.25 104 VAL A CA 1
ATOM 726 C C . VAL A 1 104 ? -8.218 19.762 1.940 1.00 64.25 104 VAL A C 1
ATOM 728 O O . VAL A 1 104 ? -7.208 19.093 1.716 1.00 64.25 104 VAL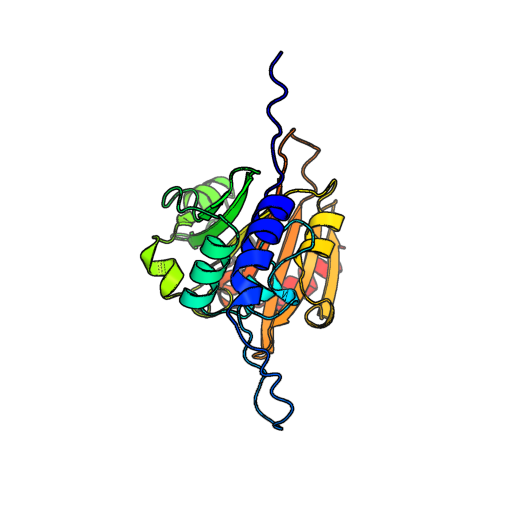 A O 1
ATOM 731 N N . ASP A 1 105 ? -8.303 21.048 1.587 1.00 70.06 105 ASP A N 1
ATOM 732 C CA . ASP A 1 105 ? -7.227 21.736 0.870 1.00 70.06 105 ASP A CA 1
ATOM 733 C C . ASP A 1 105 ? -6.028 21.974 1.799 1.00 70.06 105 ASP A C 1
ATOM 735 O O . ASP A 1 105 ? -4.871 21.828 1.394 1.00 70.06 105 ASP A O 1
ATOM 739 N N . GLU A 1 106 ? -6.267 22.305 3.070 1.00 69.44 106 GLU A N 1
ATOM 740 C CA . GLU A 1 106 ? -5.189 22.425 4.057 1.00 69.44 106 GLU A CA 1
ATOM 741 C C . GLU A 1 106 ? -4.544 21.073 4.376 1.00 69.44 106 GLU A C 1
ATOM 743 O O . GLU A 1 106 ? -3.326 21.015 4.557 1.00 69.44 106 GLU A O 1
ATOM 748 N N . LEU A 1 107 ? -5.338 19.998 4.411 1.00 65.12 107 LEU A N 1
ATOM 749 C CA . LEU A 1 107 ? -4.854 18.628 4.575 1.00 65.12 107 LEU A CA 1
ATOM 750 C C . LEU A 1 107 ? -3.976 18.190 3.400 1.00 65.12 107 LEU A C 1
ATOM 752 O O . LEU A 1 107 ? -2.880 17.681 3.616 1.00 65.12 107 LEU A O 1
ATOM 756 N N . ALA A 1 108 ? -4.400 18.424 2.156 1.00 67.44 108 ALA A N 1
ATOM 757 C CA . ALA A 1 108 ? -3.594 18.092 0.980 1.00 67.44 108 ALA A CA 1
ATOM 758 C C . ALA A 1 108 ? -2.238 18.822 0.997 1.00 67.44 108 ALA A C 1
ATOM 760 O O . ALA A 1 108 ? -1.198 18.237 0.699 1.00 67.44 108 ALA A O 1
ATOM 761 N N . ASN A 1 109 ? -2.229 20.085 1.435 1.00 72.25 109 ASN A N 1
ATOM 762 C CA . ASN A 1 109 ? -1.011 20.885 1.576 1.00 72.25 109 ASN A CA 1
ATOM 763 C C . ASN A 1 109 ? -0.168 20.538 2.816 1.00 72.25 109 ASN A C 1
ATOM 765 O O . ASN A 1 109 ? 0.941 21.060 2.957 1.00 72.25 109 ASN A O 1
ATOM 769 N N . SER A 1 110 ? -0.674 19.711 3.737 1.00 76.50 110 SER A N 1
ATOM 770 C CA . SER A 1 110 ? 0.051 19.329 4.949 1.00 76.50 110 SER A CA 1
ATOM 771 C C . SER A 1 110 ? 0.840 18.028 4.795 1.00 76.50 110 SER A C 1
ATOM 773 O O . SER A 1 110 ? 1.597 17.707 5.719 1.00 76.50 110 SER A O 1
ATOM 775 N N . ALA A 1 111 ? 0.720 17.339 3.650 1.00 83.44 111 ALA A N 1
ATOM 776 C CA . ALA A 1 111 ? 1.489 16.145 3.317 1.00 83.44 111 ALA A CA 1
ATOM 777 C C . ALA A 1 111 ? 2.995 16.448 3.335 1.00 83.44 111 ALA A C 1
ATOM 779 O O . ALA A 1 111 ? 3.475 17.366 2.667 1.00 83.44 111 ALA A O 1
ATOM 780 N N . ILE A 1 112 ? 3.742 15.672 4.115 1.00 89.44 112 ILE A N 1
ATOM 781 C CA . ILE A 1 112 ? 5.201 15.689 4.161 1.00 89.44 112 ILE A CA 1
ATOM 782 C C . ILE A 1 112 ? 5.679 14.404 3.486 1.00 89.44 112 ILE A C 1
ATOM 784 O O . ILE A 1 112 ? 5.554 13.327 4.078 1.00 89.44 112 ILE A O 1
ATOM 788 N N . PRO A 1 113 ? 6.220 14.494 2.265 1.00 92.50 113 PRO A N 1
ATOM 789 C CA . PRO A 1 113 ? 6.793 13.336 1.608 1.00 92.50 113 PRO A CA 1
ATOM 790 C C . PRO A 1 113 ? 8.008 12.796 2.357 1.00 92.50 113 PRO A C 1
ATOM 792 O O . PRO A 1 113 ? 8.781 13.571 2.923 1.00 92.50 113 PRO A O 1
ATOM 795 N N . LEU A 1 114 ? 8.200 11.480 2.312 1.00 94.00 114 LEU A N 1
ATOM 796 C CA . LEU A 1 114 ? 9.428 10.857 2.802 1.00 94.00 114 LEU A CA 1
ATOM 797 C C . LEU A 1 114 ? 10.577 11.083 1.809 1.00 94.00 114 LEU A C 1
ATOM 799 O O . LEU A 1 114 ? 10.384 11.063 0.591 1.00 94.00 114 LEU A O 1
ATOM 803 N N . SER A 1 115 ? 11.788 11.253 2.330 1.00 94.56 115 SER A N 1
ATOM 804 C CA . SER A 1 115 ? 13.036 11.242 1.564 1.00 94.56 115 SER A CA 1
ATOM 805 C C . SER A 1 115 ? 13.423 9.831 1.118 1.00 94.56 115 SER A C 1
ATOM 807 O O . SER A 1 115 ? 12.984 8.845 1.702 1.00 94.56 115 SER A O 1
ATOM 809 N N . GLU A 1 116 ? 14.302 9.710 0.115 1.00 95.00 116 GLU A N 1
ATOM 810 C CA . GLU A 1 116 ? 14.729 8.396 -0.400 1.00 95.00 116 GLU A CA 1
ATOM 811 C C . GLU A 1 116 ? 15.294 7.489 0.707 1.00 95.00 116 GLU A C 1
ATOM 813 O O . GLU A 1 116 ? 14.996 6.298 0.748 1.00 95.00 116 GLU A O 1
ATOM 818 N N . SER A 1 117 ? 16.080 8.050 1.632 1.00 94.44 117 SER A N 1
ATOM 819 C CA . SER A 1 117 ? 16.653 7.293 2.750 1.00 94.44 117 SER A CA 1
ATOM 820 C C . SER A 1 117 ? 15.602 6.805 3.741 1.00 94.44 117 SER A C 1
ATOM 822 O O . SER A 1 117 ? 15.745 5.711 4.275 1.00 94.44 117 SER A O 1
ATOM 824 N N . GLU A 1 118 ? 14.537 7.577 3.965 1.00 95.31 118 GLU A N 1
ATOM 825 C CA . GLU A 1 118 ? 13.470 7.180 4.889 1.00 95.31 118 GLU A CA 1
ATOM 826 C C . GLU A 1 118 ? 12.701 5.963 4.362 1.00 95.31 118 GLU A C 1
ATOM 828 O O . GLU A 1 118 ? 12.269 5.142 5.162 1.00 95.31 118 GLU A O 1
ATOM 833 N N . TYR A 1 119 ? 12.611 5.767 3.039 1.00 93.81 119 TYR A N 1
ATOM 834 C CA . TYR A 1 119 ? 11.995 4.559 2.475 1.00 93.81 119 TYR A CA 1
ATOM 835 C C . TYR A 1 119 ? 12.748 3.286 2.858 1.00 93.81 119 TYR A C 1
ATOM 837 O O . TYR A 1 119 ? 12.113 2.263 3.086 1.00 93.81 119 TYR A O 1
ATOM 845 N N . GLU A 1 120 ? 14.084 3.316 2.916 1.00 94.50 120 GLU A N 1
ATOM 846 C CA . GLU A 1 120 ? 14.886 2.137 3.277 1.00 94.50 120 GLU A CA 1
ATOM 847 C C . GLU A 1 120 ? 14.757 1.779 4.768 1.00 94.50 120 GLU A C 1
ATOM 849 O O . GLU A 1 120 ? 15.005 0.633 5.150 1.00 94.50 120 GLU A O 1
ATOM 854 N N . GLU A 1 121 ? 14.337 2.740 5.594 1.00 94.94 121 GLU A N 1
ATOM 855 C CA . GLU A 1 121 ? 14.166 2.606 7.045 1.00 94.94 121 GLU A CA 1
ATOM 856 C C . GLU A 1 121 ? 12.720 2.288 7.462 1.00 94.94 121 GLU A C 1
ATOM 858 O O . GLU A 1 121 ? 12.481 2.002 8.634 1.00 94.94 121 GLU A O 1
ATOM 863 N N . LEU A 1 122 ? 11.768 2.295 6.520 1.00 92.88 122 LEU A N 1
ATOM 864 C CA . LEU A 1 122 ? 10.362 2.010 6.800 1.00 92.88 122 LEU A CA 1
ATOM 865 C C . LEU A 1 122 ? 10.169 0.617 7.414 1.00 92.88 122 LEU A C 1
ATOM 867 O O . LEU A 1 122 ? 10.589 -0.405 6.866 1.00 92.88 122 LEU A O 1
ATOM 871 N N . GLU A 1 123 ? 9.433 0.569 8.518 1.00 93.62 123 GLU A N 1
ATOM 872 C CA . GLU A 1 123 ? 8.785 -0.660 8.968 1.00 93.62 123 GLU A CA 1
ATOM 873 C C . GLU A 1 123 ? 7.670 -1.061 7.971 1.00 93.62 123 GLU A C 1
ATOM 875 O O . GLU A 1 123 ? 7.131 -0.201 7.257 1.00 93.62 123 GLU A O 1
ATOM 880 N N . PRO A 1 124 ? 7.287 -2.351 7.904 1.00 93.38 124 PRO A N 1
ATOM 881 C CA . PRO A 1 124 ? 6.237 -2.815 6.999 1.00 93.38 124 PRO A CA 1
ATOM 882 C C . PRO A 1 124 ? 4.939 -2.000 7.094 1.00 93.38 124 PRO A C 1
ATOM 884 O O . PRO A 1 124 ? 4.433 -1.708 8.179 1.00 93.38 124 PRO A O 1
ATOM 887 N N . GLY A 1 125 ? 4.396 -1.604 5.939 1.00 89.81 125 GLY A N 1
ATOM 888 C CA . GLY A 1 125 ? 3.168 -0.808 5.855 1.00 89.81 125 GLY A CA 1
ATOM 889 C C . GLY A 1 125 ? 3.251 0.582 6.491 1.00 89.81 125 GLY A C 1
ATOM 890 O O . GLY A 1 125 ? 2.208 1.155 6.799 1.00 89.81 125 GLY A O 1
ATOM 891 N N . GLY A 1 126 ? 4.455 1.114 6.720 1.00 86.31 126 GLY A N 1
ATOM 892 C CA . GLY A 1 126 ? 4.649 2.401 7.390 1.00 86.31 126 GLY A CA 1
ATOM 893 C C . GLY A 1 126 ? 4.771 2.315 8.913 1.00 86.31 126 GLY A C 1
ATOM 894 O O . GLY A 1 126 ? 4.948 3.347 9.557 1.00 86.31 126 GLY A O 1
ATOM 895 N N . GLY A 1 127 ? 4.672 1.108 9.484 1.00 85.00 127 GLY A N 1
ATOM 896 C CA . GLY A 1 127 ? 4.757 0.876 10.925 1.00 85.00 127 GLY A CA 1
ATOM 897 C C . GLY A 1 127 ? 3.818 1.761 11.747 1.00 85.00 127 GLY A C 1
ATOM 898 O O . GLY A 1 127 ? 2.690 2.063 11.348 1.00 85.00 127 GLY A O 1
ATOM 899 N N . ASP A 1 128 ? 4.314 2.201 12.904 1.00 78.56 128 ASP A N 1
ATOM 900 C CA . ASP A 1 128 ? 3.575 3.059 13.834 1.00 78.56 128 ASP A CA 1
ATOM 901 C C . ASP A 1 128 ? 3.720 4.564 13.531 1.00 78.56 128 ASP A C 1
ATOM 903 O O . ASP A 1 128 ? 3.110 5.398 14.203 1.00 78.56 128 ASP A O 1
ATOM 907 N N . ASP A 1 129 ? 4.466 4.937 12.488 1.00 78.44 129 ASP A N 1
ATOM 908 C CA . ASP A 1 129 ? 4.894 6.320 12.231 1.00 78.44 129 ASP A CA 1
ATOM 909 C C . ASP A 1 129 ? 3.841 7.189 11.522 1.00 78.44 129 ASP A C 1
ATOM 911 O O . ASP A 1 129 ? 4.143 8.268 11.016 1.00 78.44 129 ASP A O 1
ATOM 915 N N . SER A 1 130 ? 2.574 6.758 11.514 1.00 85.69 130 SER A N 1
ATOM 916 C CA . SER A 1 130 ? 1.473 7.476 10.849 1.00 85.69 130 SER A CA 1
ATOM 917 C C . SER A 1 130 ? 1.808 7.828 9.393 1.00 85.69 130 SER A C 1
ATOM 919 O O . SER A 1 130 ? 1.574 8.947 8.932 1.00 85.69 130 SER A O 1
ATOM 921 N N . VAL A 1 131 ? 2.383 6.861 8.678 1.00 91.62 131 VAL A N 1
ATOM 922 C CA . VAL A 1 131 ? 2.687 6.946 7.248 1.00 91.62 131 VAL A CA 1
ATOM 923 C C . VAL A 1 131 ? 1.502 6.400 6.452 1.00 91.62 131 VAL A C 1
ATOM 925 O O . VAL A 1 131 ? 0.966 5.337 6.774 1.00 91.62 131 VAL A O 1
ATOM 928 N N . ALA A 1 132 ? 1.109 7.117 5.402 1.00 92.62 132 ALA A N 1
ATOM 929 C CA . ALA A 1 132 ? 0.256 6.594 4.342 1.00 92.62 132 ALA A CA 1
ATOM 930 C C . ALA A 1 132 ? 1.109 6.249 3.121 1.00 92.62 132 ALA A C 1
ATOM 932 O O . ALA A 1 132 ? 2.115 6.908 2.841 1.00 92.62 132 ALA A O 1
ATOM 933 N N . ILE A 1 133 ? 0.688 5.221 2.387 1.00 95.50 133 ILE A N 1
ATOM 934 C CA . ILE A 1 133 ? 1.307 4.830 1.120 1.00 95.50 133 ILE A CA 1
ATOM 935 C C . ILE A 1 133 ? 0.262 4.979 0.020 1.00 95.50 133 ILE A C 1
ATOM 937 O O . ILE A 1 133 ? -0.830 4.421 0.107 1.00 95.50 133 ILE A O 1
ATOM 941 N N . LEU A 1 134 ? 0.614 5.723 -1.017 1.00 94.50 134 LEU A N 1
ATOM 942 C CA . LEU A 1 134 ? -0.084 5.786 -2.288 1.00 94.50 134 LEU A CA 1
ATOM 943 C C . LEU A 1 134 ? 0.646 4.881 -3.282 1.00 94.50 134 LEU A C 1
ATOM 945 O O . LEU A 1 134 ? 1.848 5.020 -3.506 1.00 94.50 134 LEU A O 1
ATOM 949 N N . LEU A 1 135 ? -0.090 3.942 -3.857 1.00 95.00 135 LEU A N 1
ATOM 950 C CA . LEU A 1 135 ? 0.374 3.015 -4.873 1.00 95.00 135 LEU A CA 1
ATOM 951 C C . LEU A 1 135 ? -0.397 3.285 -6.167 1.00 95.00 135 LEU A C 1
ATOM 953 O O . LEU A 1 135 ? -1.583 2.976 -6.250 1.00 95.00 135 LEU A O 1
ATOM 957 N N . SER A 1 136 ? 0.285 3.812 -7.176 1.00 93.69 136 SER A N 1
ATOM 958 C CA . SER A 1 136 ? -0.275 4.006 -8.515 1.00 93.69 136 SER A CA 1
ATOM 959 C C . SER A 1 136 ? 0.031 2.766 -9.353 1.00 93.69 136 SER A C 1
ATOM 961 O O . SER A 1 136 ? 1.197 2.383 -9.496 1.00 93.69 136 SER A O 1
ATOM 963 N N . VAL A 1 137 ? -0.995 2.098 -9.887 1.00 92.00 137 VAL A N 1
ATOM 964 C CA . VAL A 1 137 ? -0.844 0.827 -10.619 1.00 92.00 137 VAL A CA 1
ATOM 965 C C . VAL A 1 137 ? -1.310 0.930 -12.066 1.00 92.00 137 VAL A C 1
ATOM 967 O O . VAL A 1 137 ? -2.449 1.294 -12.352 1.00 92.00 137 VAL A O 1
ATOM 970 N N . GLY A 1 138 ? -0.427 0.566 -12.994 1.00 88.88 138 GLY A N 1
ATOM 971 C CA . GLY A 1 138 ? -0.696 0.612 -14.430 1.00 88.88 138 GLY A CA 1
ATOM 972 C C . GLY A 1 138 ? -1.350 -0.662 -14.972 1.00 88.88 138 GLY A C 1
ATOM 973 O O . GLY A 1 138 ? -1.264 -1.742 -14.378 1.00 88.88 138 GLY A O 1
ATOM 974 N N . GLY A 1 139 ? -1.962 -0.553 -16.156 1.00 88.06 139 GLY A N 1
ATOM 975 C CA . GLY A 1 139 ? -2.425 -1.709 -16.942 1.00 88.06 139 GLY A CA 1
ATOM 976 C C . GLY A 1 139 ? -3.836 -2.210 -16.612 1.00 88.06 139 GLY A C 1
ATOM 977 O O . GLY A 1 139 ? -4.209 -3.310 -17.029 1.00 88.06 139 GLY A O 1
ATOM 978 N N . TYR A 1 140 ? -4.630 -1.412 -15.896 1.00 86.69 140 TYR A N 1
ATOM 979 C CA . TYR A 1 140 ? -6.017 -1.717 -15.544 1.00 86.69 140 TYR A CA 1
ATOM 980 C C . TYR A 1 140 ? -6.990 -0.702 -16.145 1.00 86.69 140 TYR A C 1
ATOM 982 O O . TYR A 1 140 ? -6.630 0.425 -16.457 1.00 86.69 140 TYR A O 1
ATOM 990 N N . THR A 1 141 ? -8.241 -1.124 -16.333 1.00 81.75 141 THR A N 1
ATOM 991 C CA . THR A 1 141 ? -9.274 -0.314 -17.004 1.00 81.75 141 THR A CA 1
ATOM 992 C C . THR A 1 141 ? -10.214 0.426 -16.051 1.00 81.75 141 THR A C 1
ATOM 994 O O . THR A 1 141 ? -11.056 1.168 -16.527 1.00 81.75 141 THR A O 1
ATOM 997 N N . THR A 1 142 ? -10.170 0.119 -14.754 1.00 80.44 142 THR A N 1
ATOM 998 C CA . THR A 1 142 ? -11.095 0.609 -13.709 1.00 80.44 142 THR A CA 1
ATOM 999 C C . THR A 1 142 ? -10.422 0.443 -12.348 1.00 80.44 142 THR A C 1
ATOM 1001 O O . THR A 1 142 ? -9.713 -0.563 -12.173 1.00 80.44 142 THR A O 1
ATOM 1004 N N . GLY A 1 143 ? -10.753 1.284 -11.369 1.00 80.06 143 GLY A N 1
ATOM 1005 C CA . GLY A 1 143 ? -10.197 1.215 -10.012 1.00 80.06 143 GLY A CA 1
ATOM 1006 C C . GLY A 1 143 ? -10.434 -0.131 -9.307 1.00 80.06 143 GLY A C 1
ATOM 1007 O O . GLY A 1 143 ? -9.518 -0.694 -8.712 1.00 80.06 143 GLY A O 1
ATOM 1008 N N . ASP A 1 144 ? -11.617 -0.741 -9.452 1.00 83.56 144 ASP A N 1
ATOM 1009 C CA . ASP A 1 144 ? -11.929 -2.049 -8.832 1.00 83.56 144 ASP A CA 1
ATOM 1010 C C . ASP A 1 144 ? -11.023 -3.189 -9.341 1.00 83.56 144 ASP A C 1
ATOM 1012 O O . ASP A 1 144 ? -10.530 -4.026 -8.573 1.00 83.56 144 ASP A O 1
ATOM 1016 N N . ARG A 1 145 ? -10.751 -3.205 -10.652 1.00 87.50 145 ARG A N 1
ATOM 1017 C CA . ARG A 1 145 ? -9.822 -4.170 -11.261 1.00 87.50 145 ARG A CA 1
ATOM 1018 C C . ARG A 1 145 ? -8.386 -3.908 -10.842 1.00 87.50 145 ARG A C 1
ATOM 1020 O O . ARG A 1 145 ? -7.669 -4.877 -10.607 1.00 87.50 145 ARG A O 1
ATOM 1027 N N . ALA A 1 146 ? -7.996 -2.640 -10.749 1.00 89.12 146 ALA A N 1
ATOM 1028 C CA . ALA A 1 146 ? -6.689 -2.245 -10.254 1.00 89.12 146 ALA A CA 1
ATOM 1029 C C . ALA A 1 146 ? -6.471 -2.737 -8.823 1.00 89.12 146 ALA A C 1
ATOM 1031 O O . ALA A 1 146 ? -5.522 -3.475 -8.576 1.00 89.12 146 ALA A O 1
ATOM 1032 N N . LEU A 1 147 ? -7.402 -2.451 -7.908 1.00 90.44 147 LEU A N 1
ATOM 1033 C CA . LEU A 1 147 ? -7.329 -2.915 -6.523 1.00 90.44 147 LEU A CA 1
ATOM 1034 C C . LEU A 1 147 ? -7.319 -4.446 -6.427 1.00 90.44 147 LEU A C 1
ATOM 1036 O O . LEU A 1 147 ? -6.527 -5.026 -5.684 1.00 90.44 147 LEU A O 1
ATOM 1040 N N . THR A 1 148 ? -8.159 -5.121 -7.216 1.00 92.00 148 THR A N 1
ATOM 1041 C CA . THR A 1 148 ? -8.210 -6.589 -7.239 1.00 92.00 148 THR A CA 1
ATOM 1042 C C . THR A 1 148 ? -6.938 -7.225 -7.783 1.00 92.00 148 THR A C 1
ATOM 1044 O O . THR A 1 148 ? -6.506 -8.243 -7.245 1.00 92.00 148 THR A O 1
ATOM 1047 N N . GLY A 1 149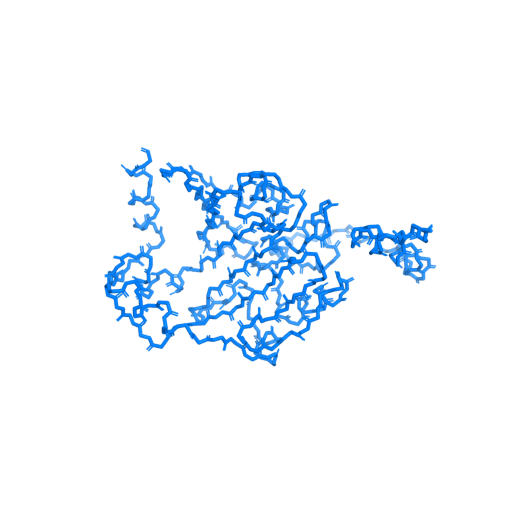 ? -6.329 -6.655 -8.821 1.00 91.94 149 GLY A N 1
ATOM 1048 C CA . GLY A 1 149 ? -5.067 -7.148 -9.370 1.00 91.94 149 GLY A CA 1
ATOM 1049 C C . GLY A 1 149 ? -3.872 -6.839 -8.466 1.00 91.94 149 GLY A C 1
ATOM 1050 O O . GLY A 1 149 ? -3.033 -7.706 -8.226 1.00 91.94 149 GLY A O 1
ATOM 1051 N N . ALA A 1 150 ? -3.842 -5.642 -7.882 1.00 94.62 150 ALA A N 1
ATOM 1052 C CA . ALA A 1 150 ? -2.745 -5.156 -7.052 1.00 94.62 150 ALA A CA 1
ATOM 1053 C C . ALA A 1 150 ? -2.778 -5.659 -5.600 1.00 94.62 150 ALA A C 1
ATOM 1055 O O . ALA A 1 150 ? -1.851 -5.373 -4.845 1.00 94.62 150 ALA A O 1
ATOM 1056 N N . ILE A 1 151 ? -3.794 -6.419 -5.171 1.00 96.56 151 ILE A N 1
ATOM 1057 C CA . ILE A 1 151 ? -3.855 -6.926 -3.788 1.00 96.56 151 ILE A CA 1
ATOM 1058 C C . ILE A 1 151 ? -2.708 -7.894 -3.459 1.00 96.56 151 ILE A C 1
ATOM 1060 O O . ILE A 1 151 ? -2.242 -7.950 -2.322 1.00 96.56 151 ILE A O 1
ATOM 1064 N N . GLY A 1 152 ? -2.236 -8.655 -4.452 1.00 95.62 152 GLY A N 1
ATOM 1065 C CA . GLY A 1 152 ? -1.158 -9.637 -4.316 1.00 95.62 152 GLY A CA 1
ATOM 1066 C C . GLY A 1 152 ? -1.578 -10.974 -3.696 1.00 95.62 152 GLY A C 1
ATOM 1067 O O . GLY A 1 152 ? -1.305 -12.028 -4.266 1.00 95.62 152 GLY A O 1
ATOM 1068 N N . ASP A 1 153 ? -2.275 -10.959 -2.557 1.00 94.31 153 ASP A N 1
ATOM 1069 C CA . ASP A 1 153 ? -2.810 -12.167 -1.914 1.00 94.31 153 ASP A CA 1
ATOM 1070 C C . ASP A 1 153 ? -4.216 -11.911 -1.366 1.00 94.31 153 ASP A C 1
ATOM 1072 O O . ASP A 1 153 ? -4.403 -11.151 -0.424 1.00 94.31 153 ASP A O 1
ATOM 1076 N N . ALA A 1 154 ? -5.225 -12.584 -1.919 1.00 92.62 154 ALA A N 1
ATOM 1077 C CA . ALA A 1 154 ? -6.605 -12.430 -1.465 1.00 92.62 154 ALA A CA 1
ATOM 1078 C C . ALA A 1 154 ? -6.825 -12.869 -0.002 1.00 92.62 154 ALA A C 1
ATOM 1080 O O . ALA A 1 154 ? -7.808 -12.449 0.608 1.00 92.62 154 ALA A O 1
ATOM 1081 N N . ALA A 1 155 ? -5.939 -13.692 0.574 1.00 93.62 155 ALA A N 1
ATOM 1082 C CA . ALA A 1 155 ? -6.049 -14.158 1.956 1.00 93.62 155 ALA A CA 1
ATOM 1083 C C . ALA A 1 155 ? -5.811 -13.054 2.999 1.00 93.62 155 ALA A C 1
ATOM 1085 O O . ALA A 1 155 ? -6.209 -13.229 4.151 1.00 93.62 155 ALA A O 1
ATOM 1086 N N . ILE A 1 156 ? -5.198 -11.927 2.613 1.00 95.06 156 ILE A N 1
ATOM 1087 C CA . ILE A 1 156 ? -5.020 -10.776 3.512 1.00 95.06 156 ILE A CA 1
ATOM 1088 C C . ILE A 1 156 ? -6.312 -9.970 3.669 1.00 95.06 156 ILE A C 1
ATOM 1090 O O . ILE A 1 156 ? -6.415 -9.162 4.585 1.00 95.06 156 ILE A O 1
ATOM 1094 N N . VAL A 1 157 ? -7.306 -10.163 2.798 1.00 97.31 157 VAL A N 1
ATOM 1095 C CA . VAL A 1 157 ? -8.544 -9.380 2.826 1.00 97.31 157 VAL A CA 1
ATOM 1096 C C . VAL A 1 157 ? -9.505 -9.936 3.872 1.00 97.31 157 VAL A C 1
ATOM 1098 O O . VAL A 1 157 ? -9.874 -11.109 3.829 1.00 97.31 157 VAL A O 1
ATOM 1101 N N . GLN A 1 158 ? -9.945 -9.080 4.793 1.00 97.19 158 GLN A N 1
ATOM 1102 C CA . GLN A 1 158 ? -10.910 -9.429 5.833 1.00 97.19 158 GLN A CA 1
ATOM 1103 C C . GLN A 1 158 ? -12.332 -9.074 5.408 1.00 97.19 158 GLN A C 1
ATOM 1105 O O . GLN A 1 158 ? -13.220 -9.926 5.424 1.00 97.19 158 GLN A O 1
ATOM 1110 N N . GLU A 1 159 ? -12.541 -7.818 5.019 1.00 97.06 159 GLU A N 1
ATOM 1111 C CA . GLU A 1 159 ? -13.858 -7.260 4.726 1.00 97.06 159 GLU A CA 1
ATOM 1112 C C . GLU A 1 159 ? -13.767 -6.243 3.579 1.00 97.06 159 GLU A C 1
ATOM 1114 O O . GLU A 1 159 ? -12.690 -5.731 3.267 1.00 97.06 159 GLU A O 1
ATOM 1119 N N . LYS A 1 160 ? -14.897 -5.979 2.915 1.00 95.50 160 LYS A N 1
ATOM 1120 C CA . LYS A 1 160 ? -15.002 -5.066 1.768 1.00 95.50 160 LYS A CA 1
ATOM 1121 C C . LYS A 1 160 ? -16.296 -4.260 1.862 1.00 95.50 160 LYS A C 1
ATOM 1123 O O . LYS A 1 160 ? -17.323 -4.830 2.227 1.00 95.50 160 LYS A O 1
ATOM 1128 N N . CYS A 1 161 ? -16.263 -2.992 1.473 1.00 94.00 161 CYS A N 1
ATOM 1129 C CA . CYS A 1 161 ? -17.452 -2.173 1.236 1.00 94.00 161 CYS A CA 1
ATOM 1130 C C . CYS A 1 161 ? -17.221 -1.181 0.085 1.00 94.00 161 CYS A C 1
ATOM 1132 O O . CYS A 1 161 ? -16.093 -1.027 -0.397 1.00 94.00 161 CYS A O 1
ATOM 1134 N N . THR A 1 162 ? -18.297 -0.547 -0.380 1.00 91.31 162 THR A N 1
ATOM 1135 C CA . THR A 1 162 ? -18.269 0.399 -1.501 1.00 91.31 162 THR A CA 1
ATOM 1136 C C . THR A 1 162 ? -19.146 1.596 -1.167 1.00 91.31 162 THR A C 1
ATOM 1138 O O . THR A 1 162 ? -20.283 1.415 -0.751 1.00 91.31 162 THR A O 1
ATOM 1141 N N . ILE A 1 163 ? -18.635 2.808 -1.367 1.00 87.00 163 ILE A N 1
ATOM 1142 C CA . ILE A 1 163 ? -19.351 4.060 -1.094 1.00 87.00 163 ILE A CA 1
ATOM 1143 C C . ILE A 1 163 ? -19.214 4.948 -2.326 1.00 87.00 163 ILE A C 1
ATOM 1145 O O . ILE A 1 163 ? -18.089 5.263 -2.694 1.00 87.00 163 ILE A O 1
ATOM 1149 N N . ASP A 1 164 ? -20.331 5.337 -2.947 1.00 81.00 164 ASP A N 1
ATOM 1150 C CA . ASP A 1 164 ? -20.382 6.315 -4.051 1.00 81.00 164 ASP A CA 1
ATOM 1151 C C . ASP A 1 164 ? -19.316 6.120 -5.162 1.00 81.00 164 ASP A C 1
ATOM 1153 O O . ASP A 1 164 ? -18.786 7.095 -5.670 1.00 81.00 164 ASP A O 1
ATOM 1157 N N . ASP A 1 165 ? -18.987 4.877 -5.538 1.00 80.31 165 ASP A N 1
ATOM 1158 C CA . ASP A 1 165 ? -17.949 4.485 -6.529 1.00 80.31 165 ASP A CA 1
ATOM 1159 C C . ASP A 1 165 ? -16.502 4.352 -6.005 1.00 80.31 165 ASP A C 1
ATOM 1161 O O . ASP A 1 165 ? -15.592 3.952 -6.730 1.00 80.31 165 ASP A O 1
ATOM 1165 N N . SER A 1 166 ? -16.287 4.558 -4.707 1.00 82.94 166 SER A N 1
ATOM 1166 C CA . SER A 1 166 ? -15.028 4.247 -4.018 1.00 82.94 166 SER A CA 1
ATOM 1167 C C . SER A 1 166 ? -15.081 2.864 -3.377 1.00 82.94 166 SER A C 1
ATOM 1169 O O . SER A 1 166 ? -16.055 2.507 -2.707 1.00 82.94 166 SER A O 1
ATOM 1171 N N . VAL A 1 167 ? -14.023 2.073 -3.541 1.00 89.44 167 VAL A N 1
ATOM 1172 C CA . VAL A 1 167 ? -13.930 0.723 -2.971 1.00 89.44 167 VAL A CA 1
ATOM 1173 C C . VAL A 1 167 ? -12.996 0.736 -1.766 1.00 89.44 167 VAL A C 1
ATOM 1175 O O . VAL A 1 167 ? -11.852 1.164 -1.888 1.00 89.44 167 VAL A O 1
ATOM 1178 N N . TYR A 1 168 ? -13.461 0.211 -0.628 1.00 93.31 168 TYR A N 1
ATOM 1179 C CA . TYR A 1 168 ? -12.700 0.140 0.623 1.00 93.31 168 TYR A CA 1
ATOM 1180 C C . TYR A 1 168 ? -12.560 -1.296 1.109 1.00 93.31 168 TYR A C 1
ATOM 1182 O O . TYR A 1 168 ? -13.561 -1.997 1.293 1.00 93.31 168 TYR A O 1
ATOM 1190 N N . TRP A 1 169 ? -11.331 -1.748 1.346 1.00 96.62 169 TRP A N 1
ATOM 1191 C CA . TRP A 1 169 ? -11.031 -3.086 1.854 1.00 96.62 169 TRP A CA 1
ATOM 1192 C C . TRP A 1 169 ? -10.310 -2.994 3.197 1.00 96.62 169 TRP A C 1
ATOM 1194 O O . TRP A 1 169 ? -9.300 -2.304 3.323 1.00 96.62 169 TRP A O 1
ATOM 1204 N N . LEU A 1 170 ? -10.799 -3.739 4.186 1.00 97.62 170 LEU A N 1
ATOM 1205 C CA . LEU A 1 170 ? -10.072 -3.997 5.421 1.00 97.62 170 LEU A CA 1
ATOM 1206 C C . LEU A 1 170 ? -9.147 -5.186 5.182 1.00 97.62 170 LEU A C 1
ATOM 1208 O O . LEU A 1 170 ? -9.611 -6.284 4.848 1.00 97.62 170 LEU A O 1
ATOM 1212 N N . VAL A 1 171 ? -7.845 -4.982 5.353 1.00 97.38 171 VAL A N 1
ATOM 1213 C CA . VAL A 1 171 ? -6.831 -6.018 5.142 1.00 97.38 171 VAL A CA 1
ATOM 1214 C C . VAL A 1 171 ? -5.982 -6.230 6.387 1.00 97.38 171 VAL A C 1
ATOM 1216 O O . VAL A 1 171 ? -5.837 -5.342 7.225 1.00 97.38 171 VAL A O 1
ATOM 1219 N N . LYS A 1 172 ? -5.408 -7.426 6.497 1.00 96.38 172 LYS A N 1
ATOM 1220 C CA . LYS A 1 172 ? -4.571 -7.859 7.607 1.00 96.38 172 LYS A CA 1
ATOM 1221 C C . LYS A 1 172 ? -3.245 -8.413 7.095 1.00 96.38 172 LYS A C 1
ATOM 1223 O O . LYS A 1 172 ? -3.226 -9.410 6.374 1.00 96.38 172 LYS A O 1
ATOM 1228 N N . ALA A 1 173 ? -2.151 -7.779 7.500 1.00 95.62 173 ALA A N 1
ATOM 1229 C CA . ALA A 1 173 ? -0.794 -8.224 7.213 1.00 95.62 173 ALA A CA 1
ATOM 1230 C C . ALA A 1 173 ? -0.442 -9.522 7.963 1.00 95.62 173 ALA A C 1
ATOM 1232 O O . ALA A 1 173 ? -1.181 -10.012 8.826 1.00 95.62 173 ALA A O 1
ATOM 1233 N N . LEU A 1 174 ? 0.703 -10.110 7.617 1.00 94.50 174 LEU A N 1
ATOM 1234 C CA . LEU A 1 174 ? 1.167 -11.390 8.161 1.00 94.50 174 LEU A CA 1
ATOM 1235 C C . LEU A 1 174 ? 1.508 -11.326 9.655 1.00 94.50 174 LEU A C 1
ATOM 1237 O O . LEU A 1 174 ? 1.393 -12.336 10.353 1.00 94.50 174 LEU A O 1
ATOM 1241 N N . ASP A 1 175 ? 1.922 -10.159 10.142 1.00 92.25 175 ASP A N 1
ATOM 1242 C CA . ASP A 1 175 ? 2.173 -9.871 11.559 1.00 92.25 175 ASP A CA 1
ATOM 1243 C C . ASP A 1 175 ? 0.874 -9.658 12.362 1.00 92.25 175 ASP A C 1
ATOM 1245 O O . ASP A 1 175 ? 0.863 -9.752 13.589 1.00 92.25 175 ASP A O 1
ATOM 1249 N N . GLY A 1 176 ? -0.240 -9.460 11.659 1.00 93.19 176 GLY A N 1
ATOM 1250 C CA . GLY A 1 176 ? -1.563 -9.231 12.202 1.00 93.19 176 GLY A CA 1
ATOM 1251 C C . GLY A 1 176 ? -2.001 -7.770 12.247 1.00 93.19 176 GLY A C 1
ATOM 1252 O O . GLY A 1 176 ? -3.154 -7.541 12.625 1.00 93.19 176 GLY A O 1
ATOM 1253 N N . SER A 1 177 ? -1.142 -6.838 11.834 1.00 93.94 177 SER A N 1
ATOM 1254 C CA . SER A 1 177 ? -1.455 -5.419 11.668 1.00 93.94 177 SER A CA 1
ATOM 1255 C C . SER A 1 177 ? -2.559 -5.233 10.629 1.00 93.94 177 SER A C 1
ATOM 1257 O O . SER A 1 177 ? -2.675 -6.015 9.677 1.00 93.94 177 SER A O 1
ATOM 1259 N N . ARG A 1 178 ? -3.416 -4.232 10.834 1.00 95.69 178 ARG A N 1
ATOM 1260 C CA . ARG A 1 178 ? -4.591 -3.984 9.991 1.00 95.69 178 ARG A CA 1
ATOM 1261 C C . ARG A 1 178 ? -4.461 -2.662 9.253 1.00 95.69 178 ARG A C 1
ATOM 1263 O O . ARG A 1 178 ? -3.926 -1.695 9.786 1.00 95.69 178 ARG A O 1
ATOM 1270 N N . TYR A 1 179 ? -5.000 -2.642 8.041 1.00 96.50 179 TYR A N 1
ATOM 1271 C CA . TYR A 1 179 ? -4.952 -1.489 7.153 1.00 96.50 179 TYR A CA 1
ATOM 1272 C C . TYR A 1 179 ? -6.303 -1.308 6.471 1.00 96.50 179 TYR A C 1
ATOM 1274 O O . TYR A 1 179 ? -6.975 -2.291 6.138 1.00 96.50 179 TYR A O 1
ATOM 1282 N N . VAL A 1 180 ? -6.678 -0.055 6.229 1.00 96.31 180 VAL A N 1
ATOM 1283 C CA . VAL A 1 180 ? -7.767 0.280 5.307 1.00 96.31 180 VAL A CA 1
ATOM 1284 C C . VAL A 1 180 ? -7.140 0.641 3.973 1.00 96.31 180 VAL A C 1
ATOM 1286 O O . VAL A 1 180 ? -6.282 1.519 3.901 1.00 96.31 180 VAL A O 1
ATOM 1289 N N . ILE A 1 181 ? -7.564 -0.056 2.926 1.00 95.38 181 ILE A N 1
ATOM 1290 C CA . ILE A 1 181 ? -7.135 0.186 1.554 1.00 95.38 181 ILE A CA 1
ATOM 1291 C C . ILE A 1 181 ? -8.298 0.810 0.806 1.00 95.38 181 ILE A C 1
ATOM 1293 O O . ILE A 1 181 ? -9.413 0.293 0.900 1.00 95.38 181 ILE A O 1
ATOM 1297 N N . SER A 1 182 ? -8.055 1.877 0.054 1.00 91.56 182 SER A N 1
ATOM 1298 C CA . SER A 1 182 ? -9.076 2.482 -0.798 1.00 91.56 182 SER A CA 1
ATOM 1299 C C . SER A 1 182 ? -8.580 2.684 -2.217 1.00 91.56 182 SER A C 1
ATOM 1301 O O . SER A 1 182 ? -7.450 3.123 -2.417 1.00 91.56 182 SER A O 1
ATOM 1303 N N . ALA A 1 183 ? -9.449 2.427 -3.185 1.00 89.06 183 ALA A N 1
ATOM 1304 C CA . ALA A 1 183 ? -9.254 2.824 -4.571 1.00 89.06 183 ALA A CA 1
ATOM 1305 C C . ALA A 1 183 ? -10.453 3.661 -5.016 1.00 89.06 183 ALA A C 1
ATOM 1307 O O . ALA A 1 183 ? -11.602 3.295 -4.741 1.00 89.06 183 ALA A O 1
ATOM 1308 N N . TYR A 1 184 ? -10.169 4.770 -5.689 1.00 77.00 184 TYR A N 1
ATOM 1309 C CA . TYR A 1 184 ? -11.172 5.654 -6.271 1.00 77.00 184 TYR A CA 1
ATOM 1310 C C . TYR A 1 184 ? -11.273 5.340 -7.761 1.00 77.00 184 TYR A C 1
ATOM 1312 O O . TYR A 1 184 ? -10.249 5.234 -8.434 1.00 77.00 184 TYR A O 1
ATOM 1320 N N . ASP A 1 185 ? -12.487 5.163 -8.279 1.00 68.50 185 ASP A N 1
ATOM 1321 C CA . ASP A 1 185 ? -12.697 5.113 -9.726 1.00 68.50 185 ASP A CA 1
ATOM 1322 C C . ASP A 1 185 ? -12.716 6.569 -10.216 1.00 68.50 185 ASP A C 1
ATOM 1324 O O . ASP A 1 185 ? -13.747 7.239 -10.180 1.00 68.50 185 ASP A O 1
ATOM 1328 N N . THR A 1 186 ? -11.551 7.122 -10.558 1.00 55.84 186 THR A N 1
ATOM 1329 C CA . THR A 1 186 ? -11.503 8.427 -11.227 1.00 55.84 186 THR A CA 1
ATOM 1330 C C . THR A 1 186 ? -12.006 8.240 -12.658 1.00 55.84 186 THR A C 1
ATOM 1332 O O . THR A 1 186 ? -11.663 7.260 -13.326 1.00 55.84 186 THR A O 1
ATOM 1335 N N . GLU A 1 187 ? -12.910 9.116 -13.106 1.00 52.91 187 GLU A N 1
ATOM 1336 C CA . GLU A 1 187 ? -13.507 9.047 -14.442 1.00 52.91 187 GLU A CA 1
ATOM 1337 C C . GLU A 1 187 ? -12.438 9.238 -15.532 1.00 52.91 187 GLU A C 1
ATOM 1339 O O . GLU A 1 187 ? -12.265 10.353 -16.005 1.00 52.91 187 GLU A O 1
ATOM 1344 N N . ASP A 1 188 ? -11.786 8.146 -15.957 1.00 53.22 188 ASP A N 1
ATOM 1345 C CA . ASP A 1 188 ? -10.899 8.009 -17.131 1.00 53.22 188 ASP A CA 1
ATOM 1346 C C . ASP A 1 188 ? -10.307 9.349 -17.614 1.00 53.22 188 ASP A C 1
ATOM 1348 O O . ASP A 1 188 ? -10.580 9.836 -18.717 1.00 53.22 188 ASP A O 1
ATOM 1352 N N . ASP A 1 189 ? -9.507 9.970 -16.746 1.00 50.59 189 ASP A N 1
ATOM 1353 C CA . ASP A 1 189 ? -8.874 11.278 -16.936 1.00 50.59 189 ASP A CA 1
ATOM 1354 C C . ASP A 1 189 ? -7.816 11.249 -18.062 1.00 50.59 189 ASP A C 1
ATOM 1356 O O . ASP A 1 189 ? -7.213 12.268 -18.409 1.00 50.59 189 ASP A O 1
ATOM 1360 N N . GLY A 1 190 ? -7.592 10.074 -18.660 1.00 53.16 190 GLY A N 1
ATOM 1361 C CA . GLY A 1 190 ? -6.523 9.789 -19.607 1.00 53.16 190 GLY A CA 1
ATOM 1362 C C . GLY A 1 190 ? -5.224 9.322 -18.947 1.00 53.16 190 GLY A C 1
ATOM 1363 O O . GLY A 1 190 ? -4.260 9.085 -19.679 1.00 53.16 190 GLY A O 1
ATOM 1364 N N . ASP A 1 191 ? -5.198 9.170 -17.617 1.00 59.16 191 ASP A N 1
ATOM 1365 C CA . ASP A 1 191 ? -4.064 8.610 -16.876 1.00 59.16 191 ASP A CA 1
ATOM 1366 C C . ASP A 1 191 ? -4.029 7.077 -16.966 1.00 59.16 191 ASP A C 1
ATOM 1368 O O . ASP A 1 191 ? -5.038 6.380 -16.846 1.00 59.16 191 ASP A O 1
ATOM 1372 N N . SER A 1 192 ? -2.833 6.530 -17.203 1.00 67.12 192 SER A N 1
ATOM 1373 C CA . SER A 1 192 ? -2.612 5.089 -17.394 1.00 67.12 192 SER A CA 1
ATOM 1374 C C . SER A 1 192 ? -2.688 4.268 -16.102 1.00 67.12 192 SER A C 1
ATOM 1376 O O . SER A 1 192 ? -2.744 3.031 -16.169 1.00 67.12 192 SER A O 1
ATOM 1378 N N . ALA A 1 193 ? -2.614 4.935 -14.948 1.00 82.88 193 ALA A N 1
ATOM 1379 C CA . ALA A 1 193 ? -2.456 4.331 -13.634 1.00 82.88 193 ALA A CA 1
ATOM 1380 C C . ALA A 1 193 ? -3.643 4.643 -12.713 1.00 82.88 193 ALA A C 1
ATOM 1382 O O . ALA A 1 193 ? -4.248 5.705 -12.795 1.00 82.88 193 ALA A O 1
ATOM 1383 N N . HIS A 1 194 ? -3.959 3.692 -11.835 1.00 88.19 194 HIS A N 1
ATOM 1384 C CA . HIS A 1 194 ? -5.017 3.805 -10.830 1.00 88.19 194 HIS A CA 1
ATOM 1385 C C . HIS A 1 194 ? -4.404 3.937 -9.445 1.00 88.19 194 HIS A C 1
ATOM 1387 O O . HIS A 1 194 ? -3.534 3.143 -9.081 1.00 88.19 194 HIS A O 1
ATOM 1393 N N . ASP A 1 195 ? -4.896 4.891 -8.666 1.00 90.12 195 ASP A N 1
ATOM 1394 C CA . ASP A 1 195 ? -4.375 5.191 -7.339 1.00 90.12 195 ASP A CA 1
ATOM 1395 C C . ASP A 1 195 ? -5.043 4.347 -6.249 1.00 90.12 195 ASP A C 1
ATOM 1397 O O . ASP A 1 195 ? -6.267 4.310 -6.089 1.00 90.12 195 ASP A O 1
ATOM 1401 N N . ILE A 1 196 ? -4.205 3.667 -5.468 1.00 93.62 196 ILE A N 1
ATOM 1402 C CA . ILE A 1 196 ? -4.588 2.853 -4.318 1.00 93.62 196 ILE A CA 1
ATOM 1403 C C . ILE A 1 196 ? -3.924 3.441 -3.079 1.00 93.62 196 ILE A C 1
ATOM 1405 O O . ILE A 1 196 ? -2.700 3.451 -2.956 1.00 93.62 196 ILE A O 1
ATOM 1409 N N . TYR A 1 197 ? -4.732 3.878 -2.123 1.00 93.50 197 TYR A N 1
ATOM 1410 C CA . TYR A 1 197 ? -4.247 4.371 -0.842 1.00 93.50 197 TYR A CA 1
ATOM 1411 C C . TYR A 1 197 ? -4.251 3.263 0.205 1.00 93.50 197 TYR A C 1
ATOM 1413 O O . TYR A 1 197 ? -5.200 2.486 0.306 1.00 93.50 197 TYR A O 1
ATOM 1421 N N . ILE A 1 198 ? -3.192 3.220 1.005 1.00 96.00 198 ILE A N 1
ATOM 1422 C CA . ILE A 1 198 ? -2.962 2.259 2.079 1.00 96.00 198 ILE A CA 1
ATOM 1423 C C . ILE A 1 198 ? -2.798 3.051 3.375 1.00 96.00 198 ILE A C 1
ATOM 1425 O O . ILE A 1 198 ? -1.822 3.788 3.543 1.00 96.00 198 ILE A O 1
ATOM 1429 N N . TYR A 1 199 ? -3.745 2.883 4.295 1.00 94.44 199 TYR A N 1
ATOM 1430 C CA . TYR A 1 199 ? -3.763 3.584 5.574 1.00 94.44 199 TYR A CA 1
ATOM 1431 C C . TYR A 1 199 ? -3.533 2.608 6.725 1.00 94.44 199 TYR A C 1
ATOM 1433 O O . TYR A 1 199 ? -4.324 1.682 6.931 1.00 94.44 199 TYR A O 1
ATOM 1441 N N . SER A 1 200 ? -2.457 2.822 7.482 1.00 93.50 200 SER A N 1
ATOM 1442 C CA . SER A 1 200 ? -2.201 2.097 8.729 1.00 93.50 200 SER A CA 1
ATOM 1443 C C . SER A 1 200 ? -3.153 2.543 9.838 1.00 93.50 200 SER A C 1
ATOM 1445 O O . SER A 1 200 ? -3.729 3.630 9.793 1.00 93.50 200 SER A O 1
ATOM 1447 N N . GLU A 1 201 ? -3.310 1.715 10.869 1.00 92.00 201 GLU A N 1
ATOM 1448 C CA . GLU A 1 201 ? -4.102 2.067 12.054 1.00 92.00 201 GLU A CA 1
ATOM 1449 C C . GLU A 1 201 ? -3.576 3.342 12.738 1.00 92.00 201 GLU A C 1
ATOM 1451 O O . GLU A 1 201 ? -4.360 4.223 13.091 1.00 92.00 201 GLU A O 1
ATOM 1456 N N . SER A 1 202 ? -2.252 3.505 12.815 1.00 90.62 202 SER A N 1
ATOM 1457 C CA . SER A 1 202 ? -1.608 4.718 13.334 1.00 90.62 202 SER A CA 1
ATOM 1458 C C . SER A 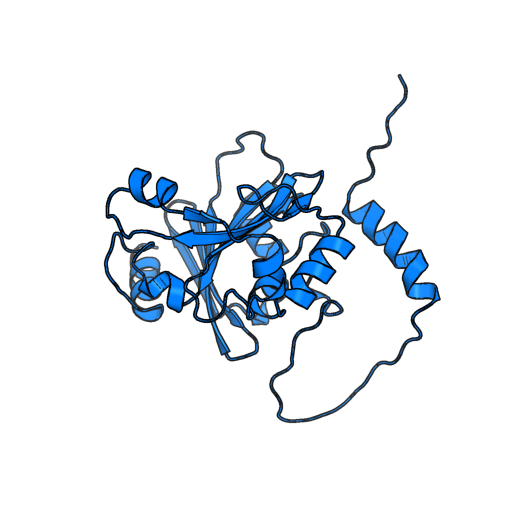1 202 ? -1.926 5.946 12.482 1.00 90.62 202 SER A C 1
ATOM 1460 O O . SER A 1 202 ? -2.245 7.005 13.020 1.00 90.62 202 SER A O 1
ATOM 1462 N N . PHE A 1 203 ? -1.942 5.795 11.153 1.00 90.12 203 PHE A N 1
ATOM 1463 C CA . PHE A 1 203 ? -2.371 6.859 10.253 1.00 90.12 203 PHE A CA 1
ATOM 1464 C C . PHE A 1 203 ? -3.850 7.217 10.449 1.00 90.12 203 PHE A C 1
ATOM 1466 O O . PHE A 1 203 ? -4.196 8.393 10.543 1.00 90.12 203 PHE A O 1
ATOM 1473 N N . ILE A 1 204 ? -4.735 6.225 10.557 1.00 90.69 204 ILE A N 1
ATOM 1474 C CA . ILE A 1 204 ? -6.172 6.431 10.799 1.00 90.69 204 ILE A CA 1
ATOM 1475 C C . ILE A 1 204 ? -6.394 7.216 12.097 1.00 90.69 204 ILE A C 1
ATOM 1477 O O . ILE A 1 204 ? -7.189 8.158 12.123 1.00 90.69 204 ILE A O 1
ATOM 1481 N N . HIS A 1 205 ? -5.626 6.897 13.140 1.00 89.88 205 HIS A N 1
ATOM 1482 C CA . HIS A 1 205 ? -5.716 7.552 14.441 1.00 89.88 205 HIS A CA 1
ATOM 1483 C C . HIS A 1 205 ? -5.348 9.042 14.419 1.00 89.88 205 HIS A C 1
ATOM 1485 O O . HIS A 1 205 ? -5.713 9.783 15.332 1.00 89.88 205 HIS A O 1
ATOM 1491 N N . THR A 1 206 ? -4.678 9.521 13.366 1.00 85.56 206 THR A N 1
ATOM 1492 C CA . THR A 1 206 ? -4.441 10.961 13.178 1.00 85.56 206 THR A CA 1
ATOM 1493 C C . THR A 1 206 ? -5.735 11.744 12.954 1.00 85.56 206 THR A C 1
ATOM 1495 O O . THR A 1 206 ? -5.767 12.947 13.186 1.00 85.56 206 THR A O 1
ATOM 1498 N N . GLY A 1 207 ? -6.807 11.082 12.514 1.00 82.44 207 GLY A N 1
ATOM 1499 C CA . GLY A 1 207 ? -8.069 11.717 12.153 1.00 82.44 207 GLY A CA 1
ATOM 1500 C C . GLY A 1 207 ? -8.111 12.275 10.728 1.00 82.44 207 GLY A C 1
ATOM 1501 O O . GLY A 1 207 ? -9.084 12.930 10.363 1.00 82.44 207 GLY A O 1
ATOM 1502 N N . TYR A 1 208 ? -7.096 12.005 9.897 1.00 80.81 208 TYR A N 1
ATOM 1503 C CA . TYR A 1 208 ? -7.079 12.428 8.490 1.00 80.81 208 TYR A CA 1
ATOM 1504 C C . TYR A 1 208 ? -8.333 11.967 7.726 1.00 80.81 208 TYR A C 1
ATOM 1506 O O . TYR A 1 208 ? -8.990 12.761 7.061 1.00 80.81 208 TYR A O 1
ATOM 1514 N N . LEU A 1 209 ? -8.715 10.695 7.875 1.00 81.44 209 LEU A N 1
ATOM 1515 C CA . LEU A 1 209 ? -9.856 10.104 7.157 1.00 81.44 209 LEU A CA 1
ATOM 1516 C C . LEU A 1 209 ? -11.225 10.445 7.758 1.00 81.44 209 LEU A C 1
ATOM 1518 O O . LEU A 1 209 ? -12.256 10.102 7.186 1.00 81.44 209 LEU A O 1
ATOM 1522 N N . SER A 1 210 ? -11.253 11.079 8.924 1.00 80.06 210 SER A N 1
ATOM 1523 C CA . SER A 1 210 ? -12.466 11.324 9.708 1.00 80.06 210 SER A CA 1
ATOM 1524 C C . SER A 1 210 ? -12.759 12.814 9.900 1.00 80.06 210 SER A C 1
ATOM 1526 O O . SER A 1 210 ? -13.616 13.162 10.710 1.00 80.06 210 SER A O 1
ATOM 1528 N N . GLY A 1 211 ? -12.057 13.697 9.178 1.00 76.00 211 GLY A N 1
ATOM 1529 C CA . GLY A 1 211 ? -12.218 15.150 9.304 1.00 76.00 211 GLY A CA 1
ATOM 1530 C C . GLY A 1 211 ? -11.729 15.704 10.646 1.00 76.00 211 GLY A C 1
ATOM 1531 O O . GLY A 1 211 ? -12.257 16.699 11.131 1.00 76.00 211 GLY A O 1
ATOM 1532 N N . GLY A 1 212 ? -10.749 15.041 11.266 1.00 77.38 212 GLY A N 1
ATOM 1533 C CA . GLY A 1 212 ? -10.104 15.459 12.512 1.00 77.38 212 GLY A CA 1
ATOM 1534 C C . GLY A 1 212 ? -10.473 14.645 13.755 1.00 77.38 212 GLY A C 1
ATOM 1535 O O . GLY A 1 212 ? -9.840 14.828 14.797 1.00 77.38 212 GLY A O 1
ATOM 1536 N N . ASP A 1 213 ? -11.436 13.722 13.672 1.00 82.75 213 ASP A N 1
ATOM 1537 C CA . ASP A 1 213 ? -11.767 12.828 14.788 1.00 82.75 213 ASP A CA 1
ATOM 1538 C C . ASP A 1 213 ? -10.698 11.732 14.950 1.00 82.75 213 ASP A C 1
ATOM 1540 O O . ASP A 1 213 ? -10.539 10.874 14.084 1.00 82.75 213 ASP A O 1
ATOM 1544 N N . GLN A 1 214 ? -10.009 11.673 16.087 1.00 89.25 214 GLN A N 1
ATOM 1545 C CA . GLN A 1 214 ? -9.096 10.560 16.377 1.00 89.25 214 GLN A CA 1
ATOM 1546 C C . GLN A 1 214 ? -9.893 9.286 16.681 1.00 89.25 214 GLN A C 1
ATOM 1548 O O . GLN A 1 214 ? -10.335 9.073 17.811 1.00 89.25 214 GLN A O 1
ATOM 1553 N N . ILE A 1 215 ? -10.090 8.458 15.659 1.00 91.25 215 ILE A N 1
ATOM 1554 C CA . ILE A 1 215 ? -10.827 7.193 15.730 1.00 91.25 215 ILE A CA 1
ATOM 1555 C C . ILE A 1 215 ? -9.884 6.012 15.517 1.00 91.25 215 ILE A C 1
ATOM 1557 O O . ILE A 1 215 ? -8.792 6.166 14.971 1.00 91.25 215 ILE A O 1
ATOM 1561 N N . ASP A 1 216 ? -10.286 4.833 15.977 1.00 94.69 216 ASP A N 1
ATOM 1562 C CA . ASP A 1 216 ? -9.592 3.594 15.635 1.00 94.69 216 ASP A CA 1
ATOM 1563 C C . ASP A 1 216 ? -10.121 3.007 14.315 1.00 94.69 216 ASP A C 1
ATOM 1565 O O . ASP A 1 216 ? -11.100 3.483 13.725 1.00 94.69 216 ASP A O 1
ATOM 1569 N N . ILE A 1 217 ? -9.438 1.972 13.824 1.00 95.56 217 ILE A N 1
ATOM 1570 C CA . ILE A 1 217 ? -9.798 1.315 12.567 1.00 95.56 217 ILE A CA 1
ATOM 1571 C C . ILE A 1 217 ? -11.171 0.635 12.627 1.00 95.56 217 ILE A C 1
ATOM 1573 O O . ILE A 1 217 ? -11.856 0.573 11.610 1.00 95.56 217 ILE A O 1
ATOM 1577 N N . ASP A 1 218 ? -11.597 0.154 13.799 1.00 97.12 218 ASP A N 1
ATOM 1578 C CA . ASP A 1 218 ? -12.882 -0.526 13.968 1.00 97.12 218 ASP A CA 1
ATOM 1579 C C . ASP A 1 218 ? -14.044 0.477 13.887 1.00 97.12 218 ASP A C 1
ATOM 1581 O O . ASP A 1 218 ? -15.064 0.216 13.240 1.00 97.12 218 ASP A O 1
ATOM 1585 N N . GLU A 1 219 ? -13.884 1.660 14.482 1.00 97.00 219 GLU A N 1
ATOM 1586 C CA . GLU A 1 219 ? -14.831 2.761 14.356 1.00 97.00 219 GLU A CA 1
ATOM 1587 C C . GLU A 1 219 ? -14.867 3.312 12.927 1.00 97.00 219 GLU A C 1
ATOM 1589 O O . GLU A 1 219 ? -15.963 3.484 12.385 1.00 97.00 219 GLU A O 1
ATOM 1594 N N . LEU A 1 220 ? -13.711 3.540 12.287 1.00 95.00 220 LEU A N 1
ATOM 1595 C CA . LEU A 1 220 ? -13.665 3.955 10.880 1.00 95.00 220 LEU A CA 1
ATOM 1596 C C . LEU A 1 220 ? -14.396 2.940 9.997 1.00 95.00 220 LEU A C 1
ATOM 1598 O O . LEU A 1 220 ? -15.265 3.316 9.210 1.00 95.00 220 LEU A O 1
ATOM 1602 N N . TRP A 1 221 ? -14.092 1.652 10.160 1.00 96.56 221 TRP A N 1
ATOM 1603 C CA . TRP A 1 221 ? -14.713 0.586 9.382 1.00 96.56 221 TRP A CA 1
ATOM 1604 C C . TRP A 1 221 ? -16.227 0.509 9.605 1.00 96.56 221 TRP A C 1
ATOM 1606 O O . TRP A 1 221 ? -16.998 0.379 8.653 1.00 96.56 221 TRP A O 1
ATOM 1616 N N . SER A 1 222 ? -16.683 0.673 10.848 1.00 96.19 222 SER A N 1
ATOM 1617 C CA . SER A 1 222 ? -18.109 0.776 11.174 1.00 96.19 222 SER A CA 1
ATOM 1618 C C . SER A 1 222 ? -18.775 1.966 10.472 1.00 96.19 222 SER A C 1
ATOM 1620 O O . SER A 1 222 ? -19.866 1.829 9.920 1.00 96.19 222 SER A O 1
ATOM 1622 N N . ARG A 1 223 ? -18.133 3.142 10.437 1.00 94.06 223 ARG A N 1
ATOM 1623 C CA . ARG A 1 223 ? -18.663 4.318 9.723 1.00 94.06 223 ARG A CA 1
ATOM 1624 C C . ARG A 1 223 ? -18.775 4.050 8.217 1.00 94.06 223 ARG A C 1
ATOM 1626 O O . ARG A 1 223 ? -19.834 4.306 7.651 1.00 94.06 223 ARG A O 1
ATOM 1633 N N . LEU A 1 224 ? -17.732 3.484 7.602 1.00 92.44 224 LEU A N 1
ATOM 1634 C CA . LEU A 1 224 ? -17.706 3.154 6.171 1.00 92.44 224 LEU A CA 1
ATOM 1635 C C . LEU A 1 224 ? -18.797 2.140 5.800 1.00 92.44 224 LEU A C 1
ATOM 1637 O O . LEU A 1 224 ? -19.588 2.367 4.891 1.00 92.44 224 LEU A O 1
ATOM 1641 N N . THR A 1 225 ? -18.899 1.044 6.551 1.00 93.38 225 THR A N 1
ATOM 1642 C CA . THR A 1 225 ? -19.883 -0.016 6.280 1.00 93.38 225 THR A CA 1
ATOM 1643 C C . THR A 1 225 ? -21.330 0.422 6.502 1.00 93.38 225 THR A C 1
ATOM 1645 O O . THR A 1 225 ? -22.220 -0.092 5.832 1.00 93.38 225 THR A O 1
ATOM 1648 N N . ASN A 1 226 ? -21.588 1.381 7.397 1.00 92.06 226 ASN A N 1
ATOM 1649 C CA . ASN A 1 226 ? -22.923 1.960 7.585 1.00 92.06 226 ASN A CA 1
ATOM 1650 C C . ASN A 1 226 ? -23.303 2.994 6.511 1.00 92.06 226 ASN A C 1
ATOM 1652 O O . ASN A 1 226 ? -24.482 3.330 6.395 1.00 92.06 226 ASN A O 1
ATOM 1656 N N . ALA A 1 227 ? -22.321 3.526 5.779 1.00 84.06 227 ALA A N 1
ATOM 1657 C CA . ALA A 1 227 ? -22.527 4.444 4.661 1.00 84.06 227 ALA A CA 1
ATOM 1658 C C . ALA A 1 227 ? -22.652 3.726 3.300 1.00 84.06 227 ALA A C 1
ATOM 1660 O O . ALA A 1 227 ? -23.095 4.350 2.337 1.00 84.06 227 ALA A O 1
ATOM 1661 N N . SER A 1 228 ? -22.259 2.448 3.242 1.00 78.25 228 SER A N 1
ATOM 1662 C CA . SER A 1 228 ? -22.298 1.564 2.065 1.00 78.25 228 SER A CA 1
ATOM 1663 C C . SER A 1 228 ? -23.694 1.041 1.709 1.00 78.25 228 SER A C 1
ATOM 1665 O O . SER A 1 228 ? -24.610 1.049 2.564 1.00 78.25 228 SER A O 1
#

Radius of gyration: 18.05 Å; chains: 1; bounding box: 45×50×56 Å

Sequence (228 aa):
MMNEVVMSRAAFVAGAGVLACALAGCSGGLGGAGGAKKATTADAACVDDNANVTVYAAINLDGADLVRLLKHQNYEWQGESVGYGAADDAGLFAFTFSKISDDVDELANSAIPLSESEYEELEPGGGDDSVAILLSVGGYTTGDRALTGAIGDAAIVQEKCTIDDSVYWLVKALDGSRYVISAYDTEDDGDSAHDIYIYSESFIHTGYLSGGDQIDIDELWSRLTNAS

pLDDT: mean 82.51, std 18.34, range [30.12, 98.25]

Secondary structure (DSSP, 8-state):
--------HHHHHHHHHHHHTTTS---------SSPPPP-TTSGGGB-TTSPBPHHHHHHS-HHHHHHHHHHTT-EE--TTT-EE-TTS-EEEEEEES---S-HHHHHTTEEEPPHHHHHHPPGGGTTS--EEEEEEES-SSHHHHHHHHTS-GGGEEEEEEETTEEEEEEE-TTS-EEEEEEE-----S-SEEEEEEEEHHHHHTTGGGTT----HHHHHHHHHHH-

Organism: NCBI:txid74426

Foldseek 3Di:
DPPPPPQQLLRVLVVVVVVVVVPDDDDDDDDDDDDLDQDALPQQLQAFSSRFGAPLVQQRDALQRSVVSLVSSQWDQPDQVFGTAHPQGWGKWKWAFPDAALDPVVRVVRTGGDDPVVSNHADGNNPLVLMKMKTWAFDDDWQVVRNVRRNSDPVQWDDWDDAPQKIWTWGAHSVGWIWIKIWHGDPPPVRRITIIMIGGQSNVQCCNQPSRDRDGPVVVVVVRRVND